Protein AF-B1A8L3-F1 (afdb_monomer_lite)

Secondary structure (DSSP, 8-state):
-TT-EEEEESSEE--SSTT-EEEE-SS--EEEEE-SSS-EEE-SEEEESSTTEEEEEETT--TT-EEEE-S-BSB-STT-B-EEEEEE-SSEEEE-SS-EEEEEEEE-TT-EEEE-SSEEEEEEEEE-TT--EEEE--SSSSPEEEPTT-EES-SSS-EEEEEE--SSTT---EEEE-TT-EEEEEEEEESSTT--EEEE-S-SEEEEEEEE-SSTT---S-EEE-TT-EEE-

InterPro domains:
  IPR022095 Outer membrane protein B, passenger domain, Rickettsia [PF12334] (1-233)

pLDDT: mean 88.27, std 10.84, range [54.06, 98.62]

Radius of gyration: 17.04 Å; chains: 1; bounding box: 41×33×47 Å

Foldseek 3Di:
DADDEDEDEDAEDEDPDQAAEDEQDPSGYEYEYDYDAYAYEARYAHEAPAALTYEYHQQRDACNYEYEYAYEYFDDDPDTHAHNEYAHHNHEYEDQHHAHHHAEYEYYDQYEYEDADAEYAHLDYHYAALGYEYEDHHQDLYAHEYDANHEQADPNRAHNEYEYEANDPQHAHEYEYAANYEHGHQEYFYPDALYAEYADAHAYEYEHDYHYCPDPRTGHNYYHHYDNYHYHD

Structure (mmCIF, N/CA/C/O backbone):
data_AF-B1A8L3-F1
#
_entry.id   AF-B1A8L3-F1
#
loop_
_atom_site.group_PDB
_atom_site.id
_atom_site.type_symbol
_atom_site.label_atom_id
_atom_site.label_alt_id
_atom_site.label_comp_id
_atom_site.label_asym_id
_atom_site.label_entity_id
_atom_site.label_seq_id
_atom_site.pdbx_PDB_ins_code
_atom_site.Cartn_x
_atom_site.Cartn_y
_atom_site.Cartn_z
_atom_site.occupancy
_atom_site.B_iso_or_equiv
_atom_site.auth_seq_id
_atom_site.auth_comp_id
_atom_site.auth_asym_id
_atom_site.auth_atom_id
_atom_site.pdbx_PDB_model_num
ATOM 1 N N . ASP A 1 1 ? -12.945 -3.910 22.902 1.00 58.56 1 ASP A N 1
ATOM 2 C CA . ASP A 1 1 ? -14.282 -4.503 22.720 1.00 58.56 1 ASP A CA 1
ATOM 3 C C . ASP A 1 1 ? -14.652 -4.324 21.261 1.00 58.56 1 ASP A C 1
ATOM 5 O O . ASP A 1 1 ? -14.797 -3.188 20.816 1.00 58.56 1 ASP A O 1
ATOM 9 N N . ALA A 1 2 ? -14.725 -5.438 20.535 1.00 67.06 2 ALA A N 1
ATOM 10 C CA . ALA A 1 2 ? -14.877 -5.479 19.086 1.00 67.06 2 ALA A CA 1
ATOM 11 C C . ALA A 1 2 ? -16.220 -4.911 18.607 1.00 67.06 2 ALA A C 1
ATOM 13 O O . ALA A 1 2 ? -16.321 -4.455 17.473 1.00 67.06 2 ALA A O 1
ATOM 14 N N . ALA A 1 3 ? -17.232 -4.871 19.480 1.00 74.81 3 ALA A N 1
ATOM 15 C CA . ALA A 1 3 ? -18.528 -4.279 19.163 1.00 74.81 3 ALA A CA 1
ATOM 16 C C . ALA A 1 3 ? -18.546 -2.744 19.303 1.00 74.81 3 ALA A C 1
ATOM 18 O O . ALA A 1 3 ? -19.494 -2.091 18.862 1.00 74.81 3 ALA A O 1
ATOM 19 N N . LYS A 1 4 ? -17.526 -2.139 19.929 1.00 81.62 4 LYS A N 1
ATOM 20 C CA . LYS A 1 4 ? -17.497 -0.692 20.174 1.00 81.62 4 LYS A CA 1
ATOM 21 C C . LYS A 1 4 ? -16.970 0.063 18.960 1.00 81.62 4 LYS A C 1
ATOM 23 O O . LYS A 1 4 ? -15.950 -0.301 18.377 1.00 81.62 4 LYS A O 1
ATOM 28 N N . THR A 1 5 ? -17.650 1.160 18.638 1.00 82.94 5 THR A N 1
ATOM 29 C CA . THR A 1 5 ? -17.259 2.083 17.570 1.00 82.94 5 THR A CA 1
ATOM 30 C C . THR A 1 5 ? -17.035 3.479 18.138 1.00 82.94 5 THR A C 1
ATOM 32 O O . THR A 1 5 ? -17.937 4.045 18.754 1.00 82.94 5 THR A O 1
ATOM 35 N N . LEU A 1 6 ? -15.855 4.051 17.897 1.00 84.25 6 LEU A N 1
ATOM 36 C CA . LEU A 1 6 ? -15.595 5.479 18.074 1.00 84.25 6 LEU A CA 1
ATOM 37 C C . LEU A 1 6 ? -15.780 6.163 16.718 1.00 84.25 6 LEU A C 1
ATOM 39 O O . LEU A 1 6 ? -15.034 5.880 15.785 1.00 84.25 6 LEU A O 1
ATOM 43 N N . THR A 1 7 ? -16.778 7.040 16.594 1.00 81.81 7 THR A N 1
ATOM 44 C CA . THR A 1 7 ? -17.015 7.792 15.352 1.00 81.81 7 THR A CA 1
ATOM 45 C C . THR A 1 7 ? -16.425 9.186 15.473 1.00 81.81 7 THR A C 1
ATOM 47 O O . THR A 1 7 ? -16.784 9.930 16.384 1.00 81.81 7 THR A O 1
ATOM 50 N N . LEU A 1 8 ? -15.540 9.536 14.545 1.00 81.69 8 LEU A N 1
ATOM 51 C CA . LEU A 1 8 ? -14.879 10.832 14.478 1.00 81.69 8 LEU A CA 1
ATOM 52 C C . LEU A 1 8 ? -15.175 11.468 13.116 1.00 81.69 8 LEU A C 1
ATOM 54 O O . LEU A 1 8 ? -15.094 10.811 12.075 1.00 81.69 8 LEU A O 1
ATOM 58 N N . GLY A 1 9 ? -15.524 12.752 13.123 1.00 74.75 9 GLY A N 1
ATOM 59 C CA . GLY A 1 9 ? -15.766 13.518 11.906 1.00 74.75 9 GLY A CA 1
ATOM 60 C C . GLY A 1 9 ? -15.422 14.992 12.068 1.00 74.75 9 GLY A C 1
ATOM 61 O O . GLY A 1 9 ? -15.262 15.477 13.185 1.00 74.75 9 GLY A O 1
ATOM 62 N N . GLY A 1 10 ? -15.283 15.694 10.943 1.00 71.25 10 GLY A N 1
ATOM 63 C CA . GLY A 1 10 ? -14.778 17.072 10.894 1.00 71.25 10 GLY A CA 1
ATOM 64 C C . GLY A 1 10 ? -13.378 17.171 10.279 1.00 71.25 10 GLY A C 1
ATOM 65 O O . GLY A 1 10 ? -12.848 16.181 9.786 1.00 71.25 10 GLY A O 1
ATOM 66 N N . ALA A 1 11 ? -12.804 18.380 10.253 1.00 67.56 11 ALA A N 1
ATOM 67 C CA . ALA A 1 11 ? -11.607 18.659 9.453 1.00 67.56 11 ALA A CA 1
ATOM 68 C C . ALA A 1 11 ? -10.295 18.114 10.057 1.00 67.56 11 ALA A C 1
ATOM 70 O O . ALA A 1 11 ? -9.418 17.634 9.344 1.00 67.56 11 ALA A O 1
ATOM 71 N N . ASN A 1 12 ? -10.164 18.171 11.384 1.00 71.50 12 ASN A N 1
ATOM 72 C CA . ASN A 1 12 ? -8.948 17.783 12.095 1.00 71.50 12 ASN A CA 1
ATOM 73 C C . ASN A 1 12 ? -9.304 16.969 13.338 1.00 71.50 12 ASN A C 1
ATOM 75 O O . ASN A 1 12 ? -10.158 17.374 14.126 1.00 71.50 12 ASN A O 1
ATOM 79 N N . ILE A 1 13 ? -8.613 15.851 13.527 1.00 76.00 13 ILE A N 1
ATOM 80 C CA . ILE A 1 13 ? -8.680 15.005 14.712 1.00 76.00 13 ILE A CA 1
ATOM 81 C C . ILE A 1 13 ? -7.272 15.004 15.310 1.00 76.00 13 ILE A C 1
ATOM 83 O O . ILE A 1 13 ? -6.368 14.314 14.837 1.00 76.00 13 ILE A O 1
ATOM 87 N N . ILE A 1 14 ? -7.079 15.841 16.325 1.00 66.88 14 ILE A N 1
ATOM 88 C CA . ILE A 1 14 ? -5.765 16.131 16.903 1.00 66.88 14 ILE A CA 1
ATOM 89 C C . ILE A 1 14 ? -5.682 15.467 18.276 1.00 66.88 14 ILE A C 1
ATOM 91 O O . ILE A 1 14 ? -6.561 15.658 19.118 1.00 66.88 14 ILE A O 1
ATOM 95 N N . GLY A 1 15 ? -4.625 14.687 18.503 1.00 61.75 15 GLY A N 1
ATOM 96 C CA . GLY A 1 15 ? -4.308 14.168 19.829 1.00 61.75 15 GLY A CA 1
ATOM 97 C C . GLY A 1 15 ? -3.804 15.303 20.721 1.00 61.75 15 GLY A C 1
ATOM 98 O O . GLY A 1 15 ? -3.001 16.119 20.285 1.00 61.75 15 GLY A O 1
ATOM 99 N N . ALA A 1 16 ? -4.256 15.367 21.975 1.00 54.06 16 ALA A N 1
ATOM 100 C CA . ALA A 1 16 ? -3.917 16.470 22.884 1.00 54.06 16 ALA A CA 1
ATOM 101 C C . ALA A 1 16 ? -2.410 16.595 23.207 1.00 54.06 16 ALA A C 1
ATOM 103 O O . ALA A 1 16 ? -1.978 17.638 23.687 1.00 54.06 16 ALA A O 1
ATOM 104 N N . ASN A 1 17 ? -1.613 15.556 22.931 1.00 57.97 17 ASN A N 1
ATOM 105 C CA . ASN A 1 17 ? -0.170 15.525 23.153 1.00 57.97 17 ASN A CA 1
ATOM 106 C C . ASN A 1 17 ? 0.565 15.191 21.852 1.00 57.97 17 ASN A C 1
ATOM 108 O O . ASN A 1 17 ? 0.160 14.281 21.127 1.00 57.97 17 ASN A O 1
ATOM 112 N N . VAL A 1 18 ? 1.685 15.875 21.597 1.00 56.69 18 VAL A N 1
ATOM 113 C CA . VAL A 1 18 ? 2.627 15.497 20.533 1.00 56.69 18 VAL A CA 1
ATOM 114 C C . VAL A 1 18 ? 3.110 14.070 20.804 1.00 56.69 18 VAL A C 1
ATOM 116 O O . VAL A 1 18 ? 3.651 13.800 21.874 1.00 56.69 18 VAL A O 1
ATOM 119 N N . GLY A 1 19 ? 2.892 13.160 19.852 1.00 59.22 19 GLY A N 1
ATOM 120 C CA . GLY A 1 19 ? 3.187 11.731 20.028 1.00 59.22 19 GLY A CA 1
ATOM 121 C C . GLY A 1 19 ? 2.139 10.959 20.838 1.00 59.22 19 GLY A C 1
ATOM 122 O O . GLY A 1 19 ? 2.431 9.875 21.334 1.00 59.22 19 GLY A O 1
ATOM 123 N N . GLY A 1 20 ? 0.932 11.507 21.012 1.00 73.00 20 GLY A N 1
ATOM 124 C CA . GLY A 1 20 ? -0.198 10.755 21.553 1.00 73.00 20 GLY A CA 1
ATOM 125 C C . GLY A 1 20 ? -0.581 9.581 20.647 1.00 73.00 20 GLY A C 1
ATOM 126 O O . GLY A 1 20 ? -0.319 9.604 19.444 1.00 73.00 20 GLY A O 1
ATOM 127 N N . ALA A 1 21 ? -1.224 8.570 21.228 1.00 78.06 21 ALA A N 1
ATOM 128 C CA . ALA A 1 21 ? -1.693 7.394 20.507 1.00 78.06 21 ALA A CA 1
ATOM 129 C C . ALA A 1 21 ? -3.133 7.036 20.890 1.00 78.06 21 ALA A C 1
ATOM 131 O O . ALA A 1 21 ? -3.571 7.297 22.013 1.00 78.06 21 ALA A O 1
ATOM 132 N N . ILE A 1 22 ? -3.854 6.402 19.964 1.00 83.00 22 ILE A N 1
ATOM 133 C CA . ILE A 1 22 ? -5.013 5.573 20.302 1.00 83.00 22 ILE A CA 1
ATOM 134 C C . ILE A 1 22 ? -4.565 4.115 20.304 1.00 83.00 22 ILE A C 1
ATOM 136 O O . ILE A 1 22 ? -4.109 3.596 19.284 1.00 83.00 22 ILE A O 1
ATOM 140 N N . ASP A 1 23 ? -4.735 3.457 21.448 1.00 79.38 23 ASP A N 1
ATOM 141 C CA . ASP A 1 23 ? -4.399 2.049 21.624 1.00 79.38 23 ASP A CA 1
ATOM 142 C C . ASP A 1 23 ? -5.550 1.135 21.193 1.00 79.38 23 ASP A C 1
ATOM 144 O O . ASP A 1 23 ? -6.621 1.095 21.810 1.00 79.38 23 ASP A O 1
ATOM 148 N N . PHE A 1 24 ? -5.298 0.303 20.185 1.00 79.44 24 PHE A N 1
ATOM 149 C CA . PHE A 1 24 ? -6.098 -0.890 19.943 1.00 79.44 24 PHE A CA 1
ATOM 150 C C . PHE A 1 24 ? -5.594 -2.023 20.848 1.00 79.44 24 PHE A C 1
ATOM 152 O O . PHE A 1 24 ? -4.546 -2.643 20.629 1.00 79.44 24 PHE A O 1
ATOM 159 N N . GLN A 1 25 ? -6.363 -2.280 21.906 1.00 79.44 25 GLN A N 1
ATOM 160 C CA . GLN A 1 25 ? -6.192 -3.433 22.794 1.00 79.44 25 GLN A CA 1
ATOM 161 C C . GLN A 1 25 ? -6.763 -4.710 22.164 1.00 79.44 25 GLN A C 1
ATOM 163 O O . GLN A 1 25 ? -7.513 -4.631 21.191 1.00 79.44 25 GLN A O 1
ATOM 168 N N . ALA A 1 26 ? -6.452 -5.878 22.737 1.00 74.25 26 ALA A N 1
ATOM 169 C CA . ALA A 1 26 ? -7.002 -7.168 22.308 1.00 74.25 26 ALA A CA 1
ATOM 170 C C . ALA A 1 26 ? -8.537 -7.120 22.144 1.00 74.25 26 ALA A C 1
ATOM 172 O O . ALA A 1 26 ? -9.242 -6.497 22.945 1.00 74.25 26 ALA A O 1
ATOM 173 N N . ASN A 1 27 ? -9.062 -7.779 21.102 1.00 75.31 27 ASN A N 1
ATOM 174 C CA . ASN A 1 27 ? -10.460 -7.632 20.659 1.00 75.31 27 ASN A CA 1
ATOM 175 C C . ASN A 1 27 ? -10.811 -6.160 20.367 1.00 75.31 27 ASN A C 1
ATOM 177 O O . ASN A 1 27 ? -11.797 -5.614 20.879 1.00 75.31 27 ASN A O 1
ATOM 181 N N . GLY A 1 28 ? -9.928 -5.489 19.628 1.00 73.19 28 GLY A N 1
ATOM 182 C CA . GLY A 1 28 ? -10.019 -4.071 19.295 1.00 73.19 28 GLY A CA 1
ATOM 183 C C . GLY A 1 28 ? -11.319 -3.722 18.580 1.00 73.19 28 GLY A C 1
ATOM 184 O O . GLY A 1 28 ? -11.868 -4.535 17.843 1.00 73.19 28 GLY A O 1
ATOM 185 N N . GLY A 1 29 ? -11.815 -2.513 18.843 1.00 86.19 29 GLY A N 1
ATOM 186 C CA . GLY A 1 29 ? -13.029 -1.981 18.226 1.00 86.19 29 GLY A CA 1
ATOM 187 C C . GLY A 1 29 ? -12.769 -1.347 16.862 1.00 86.19 29 GLY A C 1
ATOM 188 O O . GLY A 1 29 ? -11.712 -1.529 16.255 1.00 86.19 29 GLY A O 1
ATOM 189 N N . THR A 1 30 ? -13.737 -0.557 16.411 1.00 91.81 30 THR A N 1
ATOM 190 C CA . THR A 1 30 ? -13.651 0.197 15.156 1.00 91.81 30 THR A CA 1
ATOM 191 C C . THR A 1 30 ? -13.489 1.688 15.438 1.00 91.81 30 THR A C 1
ATOM 193 O O . THR A 1 30 ? -14.244 2.264 16.224 1.00 91.81 30 THR A O 1
ATOM 196 N N . ILE A 1 31 ? -12.538 2.337 14.771 1.00 92.31 31 ILE A N 1
ATOM 197 C CA . ILE A 1 31 ? -12.532 3.792 14.609 1.00 92.31 31 ILE A CA 1
ATOM 198 C C . ILE A 1 31 ? -13.169 4.089 13.262 1.00 92.31 31 ILE A C 1
ATOM 200 O O . ILE A 1 31 ? -12.624 3.717 12.226 1.00 92.31 31 ILE A O 1
ATOM 204 N N . LYS A 1 32 ? -14.314 4.766 13.273 1.00 92.69 32 LYS A N 1
ATOM 205 C CA . LYS A 1 32 ? -15.008 5.177 12.058 1.00 92.69 32 LYS A CA 1
ATOM 206 C C . LYS A 1 32 ? -14.704 6.641 11.757 1.00 92.69 32 LYS A C 1
ATOM 208 O O . LYS A 1 32 ? -15.006 7.513 12.572 1.00 92.69 32 LYS A O 1
ATOM 213 N N . LEU A 1 33 ? -14.129 6.904 10.589 1.00 92.06 33 LEU A N 1
ATOM 214 C CA . LEU A 1 33 ? -13.754 8.233 10.114 1.00 92.06 33 LEU A CA 1
ATOM 215 C C . LEU A 1 33 ? -14.746 8.682 9.041 1.00 92.06 33 LEU A C 1
ATOM 217 O O . LEU A 1 33 ? -14.837 8.083 7.970 1.00 92.06 33 LEU A O 1
ATOM 221 N N . THR A 1 34 ? -15.509 9.737 9.330 1.00 89.69 34 THR A N 1
ATOM 222 C CA . THR A 1 34 ? -16.596 10.191 8.450 1.00 89.69 34 THR A CA 1
ATOM 223 C C . THR A 1 34 ? -16.545 11.693 8.224 1.00 89.69 34 THR A C 1
ATOM 225 O O . THR A 1 34 ? -16.304 12.470 9.143 1.00 89.69 34 THR A O 1
ATOM 228 N N . SER A 1 35 ? -16.785 12.120 6.991 1.00 86.12 35 SER A N 1
ATOM 229 C CA . SER A 1 35 ? -16.916 13.530 6.640 1.00 86.12 35 SER A CA 1
ATOM 230 C C . SER A 1 35 ? -17.614 13.635 5.293 1.00 86.12 35 SER A C 1
ATOM 232 O O . SER A 1 35 ? -17.322 12.866 4.382 1.00 86.12 35 SER A O 1
ATOM 234 N N . THR A 1 36 ? -18.535 14.585 5.163 1.00 84.06 36 THR A N 1
ATOM 235 C CA . THR A 1 36 ? -19.248 14.863 3.906 1.00 84.06 36 THR A CA 1
ATOM 236 C C . THR A 1 36 ? -18.684 16.070 3.162 1.00 84.06 36 THR A C 1
ATOM 238 O O . THR A 1 36 ? -19.063 16.321 2.023 1.00 84.06 36 THR A O 1
ATOM 241 N N . GLN A 1 37 ? -17.798 16.840 3.798 1.00 83.94 37 GLN A N 1
ATOM 242 C CA . GLN A 1 37 ? -17.393 18.168 3.320 1.00 83.94 37 GLN A CA 1
ATOM 243 C C . GLN A 1 37 ? -15.896 18.415 3.468 1.00 83.94 37 GLN A C 1
ATOM 245 O O . GLN A 1 37 ? -15.283 19.024 2.600 1.00 83.94 37 GLN A O 1
ATOM 250 N N . ASN A 1 38 ? -15.304 17.940 4.561 1.00 88.00 38 ASN A N 1
ATOM 251 C CA . ASN A 1 38 ? -13.937 18.280 4.926 1.00 88.00 38 ASN A CA 1
ATOM 252 C C . ASN A 1 38 ? -12.986 17.112 4.679 1.00 88.00 38 ASN A C 1
ATOM 254 O O . ASN A 1 38 ? -13.345 15.953 4.902 1.00 88.00 38 ASN A O 1
ATOM 258 N N . ASN A 1 39 ? -11.752 17.441 4.310 1.00 90.44 39 ASN A N 1
ATOM 259 C CA . ASN A 1 39 ? -10.623 16.535 4.494 1.00 90.44 39 ASN A CA 1
ATOM 260 C C . ASN A 1 39 ? -10.500 16.171 5.974 1.00 90.44 39 ASN A C 1
ATOM 262 O O . ASN A 1 39 ? -10.887 16.965 6.821 1.00 90.44 39 ASN A O 1
ATOM 266 N N . ILE A 1 40 ? -9.955 14.998 6.275 1.00 90.88 40 ILE A N 1
ATOM 267 C CA . ILE A 1 40 ? -9.706 14.568 7.652 1.00 90.88 40 ILE A CA 1
ATOM 268 C C . ILE A 1 40 ? -8.201 14.460 7.842 1.00 90.88 40 ILE A C 1
ATOM 270 O O . ILE A 1 40 ? -7.528 13.808 7.047 1.00 90.88 40 ILE A O 1
ATOM 274 N N . VAL A 1 41 ? -7.681 15.052 8.913 1.00 91.56 41 VAL A N 1
ATOM 275 C CA . VAL A 1 41 ? -6.302 14.839 9.363 1.00 91.56 41 VAL A CA 1
ATOM 276 C C . VAL A 1 41 ? -6.314 14.129 10.711 1.00 91.56 41 VAL A C 1
ATOM 278 O O . VAL A 1 41 ? -6.960 14.597 11.644 1.00 91.56 41 VAL A O 1
ATOM 281 N N . VAL A 1 42 ? -5.597 13.012 10.806 1.00 90.00 42 VAL A N 1
ATOM 282 C CA . VAL A 1 42 ? -5.325 12.271 12.043 1.00 90.00 42 VAL A CA 1
ATOM 283 C C . VAL A 1 42 ? -3.849 12.455 12.375 1.00 90.00 42 VAL A C 1
ATOM 285 O O . VAL A 1 42 ? -2.991 11.943 11.657 1.00 90.00 42 VAL A O 1
ATOM 288 N N . ASP A 1 43 ? -3.554 13.196 13.441 1.00 88.19 43 ASP A N 1
ATOM 289 C CA . ASP A 1 43 ? -2.182 13.594 13.811 1.00 88.19 43 ASP A CA 1
ATOM 290 C C . ASP A 1 43 ? -1.670 12.904 15.085 1.00 88.19 43 ASP A C 1
ATOM 292 O O . ASP A 1 43 ? -1.051 13.506 15.957 1.00 88.19 43 ASP A O 1
ATOM 296 N N . PHE A 1 44 ? -1.997 11.626 15.234 1.00 87.19 44 PHE A N 1
ATOM 297 C CA . PHE A 1 44 ? -1.573 10.797 16.358 1.00 87.19 44 PHE A CA 1
ATOM 298 C C . PHE A 1 44 ? -1.375 9.354 15.900 1.00 87.19 44 PHE A C 1
ATOM 300 O O . PHE A 1 44 ? -1.898 8.947 14.858 1.00 87.19 44 PHE A O 1
ATOM 307 N N . ASP A 1 45 ? -0.625 8.583 16.682 1.00 91.81 45 ASP A N 1
ATOM 308 C CA . ASP A 1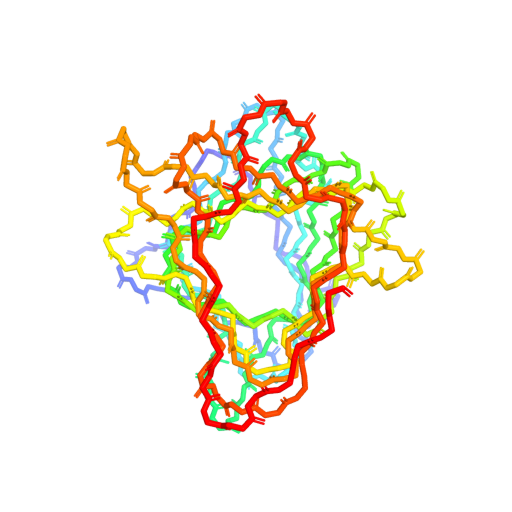 45 ? -0.303 7.195 16.364 1.00 91.81 45 ASP A CA 1
ATOM 309 C C . ASP A 1 45 ? -1.505 6.265 16.606 1.00 91.81 45 ASP A C 1
ATOM 311 O O . ASP A 1 45 ? -2.309 6.452 17.523 1.00 91.81 45 ASP A O 1
ATOM 315 N N . LEU A 1 46 ? -1.615 5.216 15.797 1.00 92.50 46 LEU A N 1
ATOM 316 C CA . LEU A 1 46 ? -2.539 4.105 16.009 1.00 92.50 46 LEU A CA 1
ATOM 317 C C . LEU A 1 46 ? -1.733 2.909 16.514 1.00 92.50 46 LEU A C 1
ATOM 319 O O . LEU A 1 46 ? -1.167 2.133 15.738 1.00 92.50 46 LEU A O 1
ATOM 323 N N . ALA A 1 47 ? -1.650 2.790 17.836 1.00 92.38 47 ALA A N 1
ATOM 324 C CA . ALA A 1 47 ? -0.841 1.781 18.495 1.00 92.38 47 ALA A CA 1
ATOM 325 C C . ALA A 1 47 ? -1.578 0.439 18.538 1.00 92.38 47 ALA A C 1
ATOM 327 O O . ALA A 1 47 ? -2.732 0.342 18.961 1.00 92.38 47 ALA A O 1
ATOM 328 N N . ILE A 1 48 ? -0.891 -0.617 18.103 1.00 94.38 48 ILE A N 1
ATOM 329 C CA . ILE A 1 48 ? -1.426 -1.976 18.047 1.00 94.38 48 ILE A CA 1
ATOM 330 C C . ILE A 1 48 ? -0.664 -2.845 19.044 1.00 94.38 48 ILE A C 1
ATOM 332 O O . ILE A 1 48 ? 0.528 -3.099 18.886 1.00 94.38 48 ILE A O 1
ATOM 336 N N . THR A 1 49 ? -1.355 -3.317 20.080 1.00 90.00 49 THR A N 1
ATOM 337 C CA . THR A 1 49 ? -0.732 -4.130 21.143 1.00 90.00 49 THR A CA 1
ATOM 338 C C . THR A 1 49 ? -0.772 -5.627 20.828 1.00 90.00 49 THR A C 1
ATOM 340 O O . THR A 1 49 ? 0.174 -6.371 21.102 1.00 90.00 49 THR A O 1
ATOM 343 N N . THR A 1 50 ? -1.859 -6.069 20.197 1.00 92.81 50 THR A 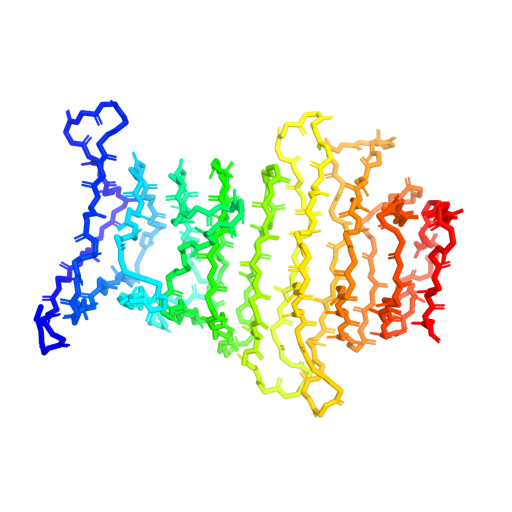N 1
ATOM 344 C CA . THR A 1 50 ? -2.083 -7.446 19.746 1.00 92.81 50 THR A CA 1
ATOM 345 C C . THR A 1 50 ? -2.120 -7.452 18.228 1.00 92.81 50 THR A C 1
ATOM 347 O O . THR A 1 50 ? -2.798 -6.619 17.638 1.00 92.81 50 THR A O 1
ATOM 350 N N . ASP A 1 51 ? -1.368 -8.352 17.596 1.00 95.00 51 ASP A N 1
ATOM 351 C CA . ASP A 1 51 ? -1.286 -8.392 16.134 1.00 95.00 51 ASP A CA 1
ATOM 352 C C . ASP A 1 51 ? -2.675 -8.593 15.501 1.00 95.00 51 ASP A C 1
ATOM 354 O O . ASP A 1 51 ? -3.550 -9.223 16.101 1.00 95.00 51 ASP A O 1
ATOM 358 N N . GLN A 1 52 ? -2.882 -8.018 14.316 1.00 95.19 52 GLN A N 1
ATOM 359 C CA . GLN A 1 52 ? -4.109 -8.121 13.517 1.00 95.19 52 GLN A CA 1
ATOM 360 C C . GLN A 1 52 ? -5.371 -7.664 14.257 1.00 95.19 52 GLN A C 1
ATOM 362 O O . GLN A 1 52 ? -6.456 -8.220 14.090 1.00 95.19 52 GLN A O 1
ATOM 367 N N . THR A 1 53 ? -5.237 -6.634 15.088 1.00 93.94 53 THR A N 1
ATOM 368 C CA . THR A 1 53 ? -6.327 -6.150 15.936 1.00 93.94 53 THR A CA 1
ATOM 369 C C . THR A 1 53 ? -6.804 -4.767 15.517 1.00 93.94 53 THR A C 1
ATOM 371 O O . THR A 1 53 ? -6.011 -3.923 15.105 1.00 93.94 53 THR A O 1
ATOM 374 N N . GLY A 1 54 ? -8.107 -4.525 15.673 1.00 94.56 54 GLY A N 1
ATOM 375 C CA . GLY A 1 54 ? -8.728 -3.230 15.424 1.00 94.56 54 GLY A CA 1
ATOM 376 C C . GLY A 1 54 ? -9.067 -2.981 13.960 1.00 94.56 54 GLY A C 1
ATOM 377 O O . GLY A 1 54 ? -8.512 -3.599 13.049 1.00 94.56 54 GLY A O 1
ATOM 378 N N . VAL A 1 55 ? -9.998 -2.053 13.754 1.00 95.69 55 VAL A N 1
ATOM 379 C CA . VAL A 1 55 ? -10.427 -1.612 12.428 1.00 95.69 55 VAL A CA 1
ATOM 380 C C . VAL A 1 55 ? -10.388 -0.093 12.360 1.00 95.69 55 VAL A C 1
ATOM 382 O O . VAL A 1 55 ? -10.897 0.590 13.251 1.00 95.69 55 VAL A O 1
ATOM 385 N N . VAL A 1 56 ? -9.826 0.437 11.279 1.00 96.56 56 VAL A N 1
ATOM 386 C CA . VAL A 1 56 ? -10.040 1.826 10.867 1.00 96.56 56 VAL A CA 1
ATOM 387 C C . VAL A 1 56 ? -10.963 1.808 9.659 1.00 96.56 56 VAL A C 1
ATOM 389 O O . VAL A 1 56 ? -10.604 1.298 8.601 1.00 96.56 56 VAL A O 1
ATOM 392 N N . ASP A 1 57 ? -12.162 2.353 9.820 1.00 96.44 57 ASP A N 1
ATOM 393 C CA . ASP A 1 57 ? -13.169 2.415 8.770 1.00 96.44 57 ASP A CA 1
ATOM 394 C C . ASP A 1 57 ? -13.326 3.843 8.242 1.00 96.44 57 ASP A C 1
ATOM 396 O O . ASP A 1 57 ? -13.974 4.689 8.858 1.00 96.44 57 ASP A O 1
ATOM 400 N N . ALA A 1 58 ? -12.738 4.093 7.075 1.00 95.69 58 ALA A N 1
ATOM 401 C CA . ALA A 1 58 ? -12.899 5.307 6.283 1.00 95.69 58 ALA A CA 1
ATOM 402 C C . ALA A 1 58 ? -13.656 5.032 4.967 1.00 95.69 58 ALA A C 1
ATOM 404 O O . ALA A 1 58 ? -13.581 5.819 4.021 1.00 95.69 58 ALA A O 1
ATOM 405 N N . SER A 1 59 ? -14.398 3.920 4.884 1.00 95.62 59 SER A N 1
ATOM 406 C CA . SER A 1 59 ? -15.099 3.488 3.663 1.00 95.62 59 SER A CA 1
ATOM 407 C C . SER A 1 59 ? -16.155 4.480 3.167 1.00 95.62 59 SER A C 1
ATOM 409 O O . SER A 1 59 ? -16.455 4.525 1.974 1.00 95.62 59 SER A O 1
ATOM 411 N N . SER A 1 60 ? -16.702 5.305 4.064 1.00 93.50 60 SER A N 1
ATOM 412 C CA . SER A 1 60 ? -17.698 6.323 3.720 1.00 93.50 60 SER A CA 1
ATOM 413 C C . SER A 1 60 ? -17.114 7.602 3.118 1.00 93.50 60 SER A C 1
ATOM 415 O O . SER A 1 60 ? -17.880 8.446 2.660 1.00 93.50 60 SER A O 1
ATOM 417 N N . LEU A 1 61 ? -15.791 7.788 3.155 1.00 93.75 61 LEU A N 1
ATOM 418 C CA . LEU A 1 61 ? -15.166 8.964 2.556 1.00 93.75 61 LEU A CA 1
ATOM 419 C C . LEU A 1 61 ? -15.193 8.857 1.029 1.00 93.75 61 LEU A C 1
ATOM 421 O O . LEU A 1 61 ? -14.962 7.792 0.445 1.00 93.75 61 LEU A O 1
ATOM 425 N N . THR A 1 62 ? -15.486 9.981 0.382 1.00 91.62 62 THR A N 1
ATOM 426 C CA . THR A 1 62 ? -15.645 10.070 -1.070 1.00 91.62 62 THR A CA 1
ATOM 427 C C . THR A 1 62 ? -14.472 10.792 -1.723 1.00 91.62 62 THR A C 1
ATOM 429 O O . THR A 1 62 ? -13.640 11.393 -1.047 1.00 91.62 62 THR A O 1
ATOM 432 N N . ASN A 1 63 ? -14.405 10.764 -3.053 1.00 87.50 63 ASN A N 1
ATOM 433 C CA . ASN A 1 63 ? -13.371 11.443 -3.842 1.00 87.50 63 ASN A CA 1
ATOM 434 C C . ASN A 1 63 ? -13.262 12.966 -3.606 1.00 87.50 63 ASN A C 1
ATOM 436 O O . ASN A 1 63 ? -12.246 13.557 -3.960 1.00 87.50 63 ASN A O 1
ATOM 440 N N . ALA A 1 64 ? -14.271 13.600 -3.001 1.00 87.00 64 ALA A N 1
ATOM 441 C CA . ALA A 1 64 ? -14.219 15.003 -2.593 1.00 87.00 64 ALA A CA 1
ATOM 442 C C . ALA A 1 64 ? -13.380 15.239 -1.322 1.00 87.00 64 ALA A C 1
ATOM 444 O O . ALA A 1 64 ? -13.053 16.383 -1.013 1.00 87.00 64 ALA A O 1
ATOM 445 N N . GLN A 1 65 ? -13.037 14.183 -0.579 1.00 91.25 65 GLN A N 1
ATOM 446 C CA . GLN A 1 65 ? -12.237 14.262 0.637 1.00 91.25 65 GLN A CA 1
ATOM 447 C C . GLN A 1 65 ? -10.885 13.566 0.464 1.00 91.25 65 GLN A C 1
ATOM 449 O O . GLN A 1 65 ? -10.731 12.571 -0.246 1.00 91.25 65 GLN A O 1
ATOM 454 N N . THR A 1 66 ? -9.900 14.073 1.194 1.00 92.69 66 THR A N 1
ATOM 455 C CA . THR A 1 66 ? -8.648 13.378 1.479 1.00 92.69 66 THR A CA 1
ATOM 456 C C . THR A 1 66 ? -8.591 13.038 2.961 1.00 92.69 66 THR A C 1
ATOM 458 O O . THR A 1 66 ? -8.789 13.910 3.809 1.00 92.69 66 THR A O 1
ATOM 461 N N . LEU A 1 67 ? -8.288 11.781 3.274 1.00 94.75 67 LEU A N 1
ATOM 462 C CA . LEU A 1 67 ? -7.864 11.372 4.607 1.00 94.75 67 LEU A CA 1
ATOM 463 C C . LEU A 1 67 ? -6.342 11.445 4.681 1.00 94.75 67 LEU A C 1
ATOM 465 O O . LEU A 1 67 ? -5.659 10.864 3.848 1.00 94.75 67 LEU A O 1
ATOM 469 N N . THR A 1 68 ? -5.806 12.121 5.685 1.00 93.88 68 THR A N 1
ATOM 470 C CA . THR A 1 68 ? -4.378 12.137 5.993 1.00 93.88 68 THR A CA 1
ATOM 471 C C . THR A 1 68 ? -4.155 11.499 7.354 1.00 93.88 68 THR A C 1
ATOM 473 O O . THR A 1 68 ? -4.710 11.972 8.342 1.00 93.88 68 THR A O 1
ATOM 476 N N . ILE A 1 69 ? -3.330 10.455 7.412 1.00 92.50 69 ILE A N 1
ATOM 477 C CA . ILE A 1 69 ? -2.819 9.896 8.666 1.00 92.50 69 ILE A CA 1
ATOM 478 C C . ILE A 1 69 ? -1.348 10.296 8.790 1.00 92.50 69 ILE A C 1
ATOM 480 O O . ILE A 1 69 ? -0.522 9.919 7.957 1.00 92.50 69 ILE A O 1
ATOM 484 N N . SER A 1 70 ? -1.037 11.075 9.821 1.00 89.25 70 SER A N 1
ATOM 485 C CA . SER A 1 70 ? 0.304 11.588 10.128 1.00 89.25 70 SER A CA 1
ATOM 486 C C . SER A 1 70 ? 0.960 10.873 11.319 1.00 89.25 70 SER A C 1
ATOM 488 O O . SER A 1 70 ? 2.046 11.260 11.749 1.00 89.25 70 SER A O 1
ATOM 490 N N . GLY A 1 71 ? 0.323 9.830 11.849 1.00 89.25 71 GLY A N 1
ATOM 491 C CA . GLY A 1 71 ? 0.895 8.950 12.864 1.00 89.25 71 GLY A CA 1
ATOM 492 C C . GLY A 1 71 ? 1.354 7.606 12.303 1.00 89.25 71 GLY A C 1
ATOM 493 O O . GLY A 1 71 ? 0.951 7.182 11.219 1.00 89.25 71 GLY A O 1
ATOM 494 N N . THR A 1 72 ? 2.174 6.919 13.089 1.00 92.69 72 THR A N 1
ATOM 495 C CA . THR A 1 72 ? 2.536 5.512 12.895 1.00 92.69 72 THR A CA 1
ATOM 496 C C . THR A 1 72 ? 1.296 4.636 13.065 1.00 92.69 72 THR A C 1
ATOM 498 O O . THR A 1 72 ? 0.454 4.901 13.921 1.00 92.69 72 THR A O 1
ATOM 501 N N . ILE A 1 73 ? 1.189 3.563 12.283 1.00 95.50 73 ILE A N 1
ATOM 502 C CA . ILE A 1 73 ? 0.170 2.526 12.476 1.00 95.50 73 ILE A CA 1
ATOM 503 C C . ILE A 1 73 ? 0.893 1.220 12.772 1.00 95.50 73 ILE A C 1
ATOM 505 O O . ILE A 1 73 ? 1.596 0.698 11.908 1.00 95.50 73 ILE A O 1
ATOM 509 N N . GLY A 1 74 ? 0.709 0.683 13.974 1.00 95.44 74 GLY A N 1
ATOM 510 C CA . GLY A 1 74 ? 1.340 -0.574 14.366 1.00 95.44 74 GLY A CA 1
ATOM 511 C C . GLY A 1 74 ? 2.872 -0.519 14.407 1.00 95.44 74 GLY A C 1
ATOM 512 O O . GLY A 1 74 ? 3.475 0.545 14.535 1.00 95.44 74 GLY A O 1
ATOM 513 N N . THR A 1 75 ? 3.518 -1.682 14.334 1.00 95.81 75 THR A N 1
ATOM 514 C CA . THR A 1 75 ? 4.984 -1.802 14.375 1.00 95.81 75 THR A CA 1
ATOM 515 C C . THR A 1 75 ? 5.500 -2.784 13.326 1.00 95.81 75 THR A C 1
ATOM 517 O O . THR A 1 75 ? 4.900 -3.834 13.087 1.00 95.81 75 THR A O 1
ATOM 520 N N . ILE A 1 76 ? 6.640 -2.441 12.716 1.00 95.94 76 ILE A N 1
ATOM 521 C CA . ILE A 1 76 ? 7.384 -3.294 11.780 1.00 95.94 76 ILE A CA 1
ATOM 522 C C . ILE A 1 76 ? 8.692 -3.713 12.461 1.00 95.94 76 ILE A C 1
ATOM 524 O O . ILE A 1 76 ? 9.466 -2.854 12.883 1.00 95.94 76 ILE A O 1
ATOM 528 N N . GLY A 1 77 ? 8.941 -5.016 12.584 1.00 92.88 77 GLY A N 1
ATOM 529 C CA . GLY A 1 77 ? 10.130 -5.577 13.225 1.00 92.88 77 GLY A CA 1
ATOM 530 C C . GLY A 1 77 ? 10.045 -7.097 13.385 1.00 92.88 77 GLY A C 1
ATOM 531 O O . GLY A 1 77 ? 9.224 -7.750 12.751 1.00 92.88 77 GLY A O 1
ATOM 532 N N . ALA A 1 78 ? 10.867 -7.671 14.270 1.00 89.38 78 ALA A N 1
ATOM 533 C CA . ALA A 1 78 ? 10.889 -9.123 14.505 1.00 89.38 78 ALA A CA 1
ATOM 534 C C . ALA A 1 78 ? 9.522 -9.693 14.937 1.00 89.38 78 ALA A C 1
ATOM 536 O O . ALA A 1 78 ? 9.200 -10.834 14.631 1.00 89.38 78 ALA A O 1
ATOM 537 N N . ASN A 1 79 ? 8.717 -8.881 15.626 1.00 91.69 79 ASN A N 1
ATOM 538 C CA . ASN A 1 79 ? 7.354 -9.203 16.033 1.00 91.69 79 ASN A CA 1
ATOM 539 C C . ASN A 1 79 ? 6.421 -8.091 15.556 1.00 91.69 79 ASN A C 1
ATOM 541 O O . ASN A 1 79 ? 6.069 -7.203 16.338 1.00 91.69 79 ASN A O 1
ATOM 545 N N . ASN A 1 80 ? 6.069 -8.125 14.271 1.00 95.00 80 ASN A N 1
ATOM 546 C CA . ASN A 1 80 ? 5.137 -7.166 13.682 1.00 95.00 80 ASN A CA 1
ATOM 547 C C . ASN A 1 80 ? 3.844 -7.075 14.509 1.00 95.00 80 ASN A C 1
ATOM 549 O O . ASN A 1 80 ? 3.338 -8.080 15.017 1.00 95.00 80 ASN A O 1
ATOM 553 N N . LYS A 1 81 ? 3.312 -5.857 14.631 1.00 96.94 81 LYS A N 1
ATOM 554 C CA . LYS A 1 81 ? 1.975 -5.597 15.173 1.00 96.94 81 LYS A CA 1
ATOM 555 C C . LYS A 1 81 ? 1.195 -4.830 14.129 1.00 96.94 81 LYS A C 1
ATOM 557 O O . LYS A 1 81 ? 1.417 -3.640 13.935 1.00 96.94 81 LYS A O 1
ATOM 562 N N . THR A 1 82 ? 0.317 -5.528 13.432 1.00 97.56 82 THR A N 1
ATOM 563 C CA . THR A 1 82 ? -0.442 -4.990 12.306 1.00 97.56 82 THR A CA 1
ATOM 564 C C . THR A 1 82 ? -1.848 -4.580 12.731 1.00 97.56 82 THR A C 1
ATOM 566 O O . THR A 1 82 ? -2.508 -5.290 13.491 1.00 97.56 82 THR A O 1
ATOM 569 N N . LEU A 1 83 ? -2.341 -3.448 12.223 1.00 97.94 83 LEU A N 1
ATOM 570 C CA . LEU A 1 83 ? -3.766 -3.123 12.308 1.00 97.94 83 LEU A CA 1
ATOM 571 C C . LEU A 1 83 ? -4.564 -4.231 11.613 1.00 97.94 83 LEU A C 1
ATOM 573 O O . LEU A 1 83 ? -4.214 -4.618 10.499 1.00 97.94 83 LEU A O 1
ATOM 577 N N . GLY A 1 84 ? -5.635 -4.718 12.239 1.00 97.56 84 GLY A N 1
ATOM 578 C CA . GLY A 1 84 ? -6.448 -5.806 11.688 1.00 97.56 84 GLY A CA 1
ATOM 579 C C . GLY A 1 84 ? -6.991 -5.488 10.297 1.00 97.56 84 GLY A C 1
ATOM 580 O O . GLY A 1 84 ? -6.775 -6.257 9.360 1.00 97.56 84 GLY A O 1
ATOM 581 N N . GLN A 1 85 ? -7.641 -4.333 10.149 1.00 97.75 85 GLN A N 1
ATOM 582 C CA . GLN A 1 85 ? -8.169 -3.889 8.863 1.00 97.75 85 GLN A CA 1
ATOM 583 C C . GLN A 1 85 ? -8.183 -2.361 8.733 1.00 97.75 85 GLN A C 1
ATOM 585 O O . GLN A 1 85 ? -8.532 -1.649 9.677 1.00 97.75 85 GLN A O 1
ATOM 590 N N . PHE A 1 86 ? -7.859 -1.856 7.544 1.00 98.25 86 PHE A N 1
ATOM 591 C CA . PHE A 1 86 ? -8.081 -0.465 7.157 1.00 98.25 86 PHE A CA 1
ATOM 592 C C . PHE A 1 86 ? -8.969 -0.421 5.910 1.00 98.25 86 PHE A C 1
ATOM 594 O O . PHE A 1 86 ? -8.536 -0.796 4.821 1.00 98.25 86 PHE A O 1
ATOM 601 N N . ASN A 1 87 ? -10.201 0.063 6.068 1.00 98.06 87 ASN A N 1
ATOM 602 C CA . ASN A 1 87 ? -11.162 0.229 4.983 1.00 98.06 87 ASN A CA 1
ATOM 603 C C . ASN A 1 87 ? -11.122 1.638 4.401 1.00 98.06 87 ASN A C 1
ATOM 605 O O . ASN A 1 87 ? -11.261 2.623 5.126 1.00 98.06 87 ASN A O 1
ATOM 609 N N . ILE A 1 88 ? -10.988 1.727 3.082 1.00 96.88 88 ILE A N 1
ATOM 610 C CA . ILE A 1 88 ? -10.929 2.978 2.329 1.00 96.88 88 ILE A CA 1
ATOM 611 C C . ILE A 1 88 ? -12.040 2.981 1.280 1.00 96.88 88 ILE A C 1
ATOM 613 O O . ILE A 1 88 ? -12.265 1.986 0.588 1.00 96.88 88 ILE A O 1
ATOM 617 N N . GLY A 1 89 ? -12.754 4.105 1.201 1.00 94.50 89 GLY A N 1
ATOM 618 C CA . GLY A 1 89 ? -13.810 4.349 0.222 1.00 94.50 89 GLY A CA 1
ATOM 619 C C . GLY A 1 89 ? -13.248 4.827 -1.112 1.00 94.50 89 GLY A C 1
ATOM 620 O O . GLY A 1 89 ? -12.155 4.447 -1.504 1.00 94.50 89 GLY A O 1
ATOM 621 N N . SER A 1 90 ? -13.966 5.724 -1.792 1.00 95.25 90 SER A N 1
ATOM 622 C CA . SER A 1 90 ? -13.486 6.329 -3.052 1.00 95.25 90 SER A CA 1
ATOM 623 C C . SER A 1 90 ? -12.525 7.506 -2.846 1.00 95.25 90 SER A C 1
ATOM 625 O O . SER A 1 90 ? -12.029 8.084 -3.813 1.00 95.25 90 SER A O 1
ATOM 627 N N . SER A 1 91 ? -12.270 7.892 -1.595 1.00 94.81 91 SER A N 1
ATOM 628 C CA . SER A 1 91 ? -11.343 8.966 -1.251 1.00 94.81 91 SER A CA 1
ATOM 629 C C . SER A 1 91 ? -9.885 8.610 -1.536 1.00 94.81 91 SER A C 1
ATOM 631 O O . SER A 1 91 ? -9.490 7.445 -1.643 1.00 94.81 91 SER A O 1
ATOM 633 N N . LYS A 1 92 ? -9.046 9.645 -1.552 1.00 95.56 92 LYS A N 1
ATOM 634 C CA . LYS A 1 92 ? -7.602 9.490 -1.381 1.00 95.56 92 LYS A CA 1
ATOM 635 C C . LYS A 1 92 ? -7.269 9.381 0.109 1.00 95.56 92 LYS A C 1
ATOM 637 O O . LYS A 1 92 ? -7.703 10.220 0.895 1.00 95.56 92 LYS A O 1
ATOM 642 N N . THR A 1 93 ? -6.444 8.409 0.478 1.00 96.12 93 THR A N 1
ATOM 643 C CA . THR A 1 93 ? -5.857 8.275 1.816 1.00 96.12 93 THR A CA 1
ATOM 644 C C . THR A 1 93 ? -4.348 8.444 1.726 1.00 96.12 93 THR A C 1
ATOM 646 O O . THR A 1 93 ? -3.673 7.692 1.033 1.00 96.12 93 THR A O 1
ATOM 649 N N . ALA A 1 94 ? -3.801 9.431 2.419 1.00 94.75 94 ALA A N 1
ATOM 650 C CA . ALA A 1 94 ? -2.379 9.716 2.467 1.00 94.75 94 ALA A CA 1
ATOM 651 C C . ALA A 1 94 ? -1.799 9.260 3.812 1.00 94.75 94 ALA A C 1
ATOM 653 O O . ALA A 1 94 ? -2.194 9.749 4.871 1.00 94.75 94 ALA A O 1
ATOM 654 N N . LEU A 1 95 ? -0.875 8.303 3.763 1.00 94.56 95 LEU A N 1
ATOM 655 C CA . LEU A 1 95 ? -0.131 7.810 4.918 1.00 94.56 95 LEU A CA 1
ATOM 656 C C . LEU A 1 95 ? 1.191 8.578 4.970 1.00 94.56 95 LEU A C 1
ATOM 658 O O . LEU A 1 95 ? 2.170 8.190 4.328 1.00 94.56 95 LEU A O 1
ATOM 662 N N . ASN A 1 96 ? 1.176 9.720 5.657 1.00 86.62 96 ASN A N 1
ATOM 663 C CA . ASN A 1 96 ? 2.149 10.795 5.457 1.00 86.62 96 ASN A CA 1
ATOM 664 C C . ASN A 1 96 ? 3.347 10.772 6.400 1.00 86.62 96 ASN A C 1
ATOM 666 O O . ASN A 1 96 ? 4.360 11.406 6.105 1.00 86.62 96 ASN A O 1
ATOM 670 N N . ARG A 1 97 ? 3.260 10.057 7.520 1.00 85.69 97 ARG A N 1
ATOM 671 C CA . ARG A 1 97 ? 4.337 9.991 8.508 1.00 85.69 97 ARG A CA 1
ATOM 672 C C . ARG A 1 97 ? 4.302 8.669 9.267 1.00 85.69 97 ARG A C 1
ATOM 674 O O . ARG A 1 97 ? 3.291 7.980 9.274 1.00 85.69 97 ARG A O 1
ATOM 681 N N . GLY A 1 98 ? 5.434 8.325 9.878 1.00 87.69 98 GLY A N 1
ATOM 682 C CA . GLY A 1 98 ? 5.590 7.091 10.642 1.00 87.69 98 GLY A CA 1
ATOM 683 C C . GLY A 1 98 ? 5.767 5.865 9.749 1.00 87.69 98 GLY A C 1
ATOM 684 O O . GLY A 1 98 ? 5.813 5.962 8.521 1.00 87.69 98 GLY A O 1
ATOM 685 N N . ASN A 1 99 ? 5.935 4.711 10.383 1.00 93.25 99 ASN A N 1
ATOM 686 C CA . ASN A 1 99 ? 5.856 3.421 9.701 1.00 93.25 99 ASN A CA 1
ATOM 687 C C . ASN A 1 99 ? 4.407 2.924 9.750 1.00 93.25 99 ASN A C 1
ATOM 689 O O . ASN A 1 99 ? 3.657 3.283 10.658 1.00 93.25 99 ASN A O 1
ATOM 693 N N . VAL A 1 100 ? 4.006 2.097 8.790 1.00 96.44 100 VAL A N 1
ATOM 694 C CA . VAL A 1 100 ? 2.629 1.596 8.719 1.00 96.44 100 VAL A CA 1
ATOM 695 C C . VAL A 1 100 ? 2.616 0.087 8.541 1.00 96.44 100 VAL A C 1
ATOM 697 O O . VAL A 1 100 ? 3.110 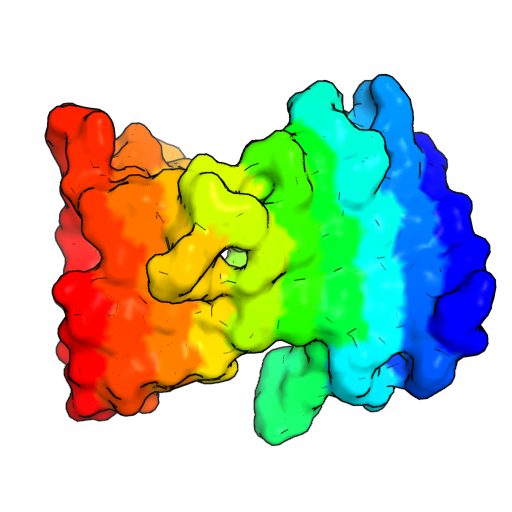-0.427 7.544 1.00 96.44 100 VAL A O 1
ATOM 700 N N . ALA A 1 101 ? 2.004 -0.610 9.491 1.00 98.00 101 ALA A N 1
ATOM 701 C CA . ALA A 1 101 ? 1.778 -2.045 9.485 1.00 98.00 101 ALA A CA 1
ATOM 702 C C . ALA A 1 101 ? 0.269 -2.332 9.507 1.00 98.00 101 ALA A C 1
ATOM 704 O O . ALA A 1 101 ? -0.416 -2.075 10.498 1.00 98.00 101 ALA A O 1
ATOM 705 N N . ILE A 1 102 ? -0.256 -2.872 8.409 1.00 98.56 102 ILE A N 1
ATOM 706 C CA . ILE A 1 102 ? -1.671 -3.203 8.217 1.00 98.56 102 ILE A CA 1
ATOM 707 C C . ILE A 1 102 ? -1.757 -4.647 7.731 1.00 98.56 102 ILE A C 1
ATOM 709 O O . ILE A 1 102 ? -1.043 -5.056 6.818 1.00 98.56 102 ILE A O 1
ATOM 713 N N . ASN A 1 103 ? -2.645 -5.421 8.337 1.00 98.56 103 ASN A N 1
ATOM 714 C CA . ASN A 1 103 ? -2.904 -6.782 7.914 1.00 98.56 103 ASN A CA 1
ATOM 715 C C . ASN A 1 103 ? -3.757 -6.778 6.644 1.00 98.56 103 ASN A C 1
ATOM 717 O O . ASN A 1 103 ? -3.322 -7.205 5.583 1.00 98.56 103 ASN A O 1
ATOM 721 N N . GLU A 1 104 ? -4.956 -6.203 6.711 1.00 98.62 104 GLU A N 1
ATOM 722 C CA . GLU A 1 104 ? -5.809 -6.063 5.536 1.00 98.62 104 GLU A CA 1
ATOM 723 C C . GLU A 1 104 ? -6.044 -4.600 5.168 1.00 98.62 104 GLU A C 1
ATOM 725 O O . GLU A 1 104 ? -6.688 -3.852 5.902 1.00 98.62 104 GLU A O 1
ATOM 730 N N . LEU A 1 105 ? -5.564 -4.205 3.990 1.00 98.62 105 LEU A N 1
ATOM 731 C CA . LEU A 1 105 ? -5.923 -2.941 3.360 1.00 98.62 105 LEU A CA 1
ATOM 732 C C . LEU A 1 105 ? -7.071 -3.176 2.375 1.00 98.62 105 LEU A C 1
ATOM 734 O O . LEU A 1 105 ? -6.880 -3.807 1.336 1.00 98.62 105 LEU A O 1
ATOM 738 N N . VAL A 1 106 ? -8.261 -2.664 2.680 1.00 98.44 106 VAL A N 1
ATOM 739 C CA . VAL A 1 106 ? -9.432 -2.769 1.801 1.00 98.44 106 VAL A CA 1
ATOM 740 C C . VAL A 1 106 ? -9.605 -1.462 1.039 1.00 98.44 106 VAL A C 1
ATOM 742 O O . VAL A 1 106 ? -9.801 -0.408 1.643 1.00 98.44 106 VAL A O 1
ATOM 745 N N . ILE A 1 107 ? -9.562 -1.526 -0.291 1.00 97.94 107 ILE A N 1
ATOM 746 C CA . ILE A 1 107 ? -9.742 -0.369 -1.172 1.00 97.94 107 ILE A CA 1
ATOM 747 C C . ILE A 1 107 ? -11.023 -0.569 -1.981 1.00 97.94 107 ILE A C 1
ATOM 749 O O . ILE A 1 107 ? -11.069 -1.366 -2.920 1.00 97.94 107 ILE A O 1
ATOM 753 N N . GLY A 1 108 ? -12.074 0.157 -1.608 1.00 94.00 108 GLY A N 1
ATOM 754 C CA . GLY A 1 108 ? -13.344 0.187 -2.326 1.00 94.00 108 GLY A CA 1
ATOM 755 C C . GLY A 1 108 ? -13.420 1.325 -3.345 1.00 94.00 108 GLY A C 1
ATOM 756 O O . GLY A 1 108 ? -12.685 2.300 -3.262 1.00 94.00 108 GLY A O 1
ATOM 757 N N . ASN A 1 109 ? -14.352 1.228 -4.297 1.00 90.44 109 ASN A N 1
ATOM 758 C CA . ASN A 1 109 ? -14.816 2.340 -5.142 1.00 90.44 109 ASN A CA 1
ATOM 759 C C . ASN A 1 109 ? -13.707 3.184 -5.807 1.00 90.44 109 ASN A C 1
ATOM 761 O O . ASN A 1 109 ? -13.803 4.410 -5.841 1.00 90.44 109 ASN A O 1
ATOM 765 N N . ASN A 1 110 ? -12.655 2.547 -6.331 1.00 92.50 110 ASN A N 1
ATOM 766 C CA . ASN A 1 110 ? -11.490 3.229 -6.922 1.00 92.50 110 ASN A CA 1
ATOM 767 C C . ASN A 1 110 ? -10.760 4.214 -5.989 1.00 92.50 110 ASN A C 1
ATOM 769 O O . ASN A 1 110 ? -10.115 5.150 -6.466 1.00 92.50 110 ASN A O 1
ATOM 773 N N . GLY A 1 111 ? -10.821 3.993 -4.674 1.00 96.88 111 GLY A N 1
ATOM 774 C CA . GLY A 1 111 ? -10.001 4.715 -3.710 1.00 96.88 111 GLY A CA 1
ATOM 775 C C . GLY A 1 111 ? -8.512 4.632 -4.024 1.00 96.88 111 GLY A C 1
ATOM 776 O O . GLY A 1 111 ? -8.040 3.756 -4.758 1.00 96.88 111 GLY A O 1
ATOM 777 N N . SER A 1 112 ? -7.744 5.549 -3.444 1.00 97.12 112 SER A N 1
ATOM 778 C CA . SER A 1 112 ? -6.293 5.554 -3.618 1.00 97.12 112 SER A CA 1
ATOM 779 C C . SER A 1 112 ? -5.568 5.676 -2.294 1.00 97.12 112 SER A C 1
ATOM 781 O O . SER A 1 112 ? -6.030 6.371 -1.391 1.00 97.12 112 SER A O 1
ATOM 783 N N . VAL A 1 113 ? -4.417 5.016 -2.185 1.00 97.38 113 VAL A N 1
ATOM 784 C CA . VAL A 1 113 ? -3.549 5.120 -1.013 1.00 97.38 113 VAL A CA 1
ATOM 785 C C . VAL A 1 113 ? -2.201 5.659 -1.437 1.00 97.38 113 VAL A C 1
ATOM 787 O O . VAL A 1 113 ? -1.531 5.086 -2.292 1.00 97.38 113 VAL A O 1
ATOM 790 N N . GLN A 1 114 ? -1.809 6.781 -0.846 1.00 95.50 114 GLN A N 1
ATOM 791 C CA . GLN A 1 114 ? -0.495 7.362 -1.038 1.00 95.50 114 GLN A CA 1
ATOM 792 C C . GLN A 1 114 ? 0.427 6.922 0.095 1.00 95.50 114 GLN A C 1
ATOM 794 O O . GLN A 1 114 ? 0.175 7.205 1.266 1.00 95.50 114 GLN A O 1
ATOM 799 N N . PHE A 1 115 ? 1.513 6.260 -0.282 1.00 94.69 115 PHE A N 1
ATOM 800 C CA . PHE A 1 115 ? 2.628 5.925 0.586 1.00 94.69 115 PHE A CA 1
ATOM 801 C C . PHE A 1 115 ? 3.647 7.051 0.466 1.00 94.69 115 PHE A C 1
ATOM 803 O O . PHE A 1 115 ? 4.330 7.180 -0.554 1.00 94.69 115 PHE A O 1
ATOM 810 N N . ALA A 1 116 ? 3.677 7.918 1.477 1.00 87.31 116 ALA A N 1
ATOM 811 C CA . ALA A 1 116 ? 4.473 9.135 1.460 1.00 87.31 116 ALA A CA 1
ATOM 812 C C . ALA A 1 116 ? 5.632 9.143 2.477 1.00 87.31 116 ALA A C 1
ATOM 814 O O . ALA A 1 116 ? 6.340 10.143 2.593 1.00 87.31 116 ALA A O 1
ATOM 815 N N . HIS A 1 117 ? 5.867 8.040 3.189 1.00 81.75 117 HIS A N 1
ATOM 816 C CA . HIS A 1 117 ? 6.879 7.938 4.239 1.00 81.75 117 HIS A CA 1
ATOM 817 C C . HIS A 1 117 ? 7.707 6.635 4.149 1.00 81.75 117 HIS A C 1
ATOM 819 O O . HIS A 1 117 ? 7.728 5.963 3.119 1.00 81.75 117 HIS A O 1
ATOM 825 N N . ASN A 1 118 ? 8.465 6.338 5.207 1.00 84.25 118 ASN A N 1
ATOM 826 C CA . ASN A 1 118 ? 9.591 5.405 5.212 1.00 84.25 118 ASN A CA 1
ATOM 827 C C . ASN A 1 118 ? 9.217 3.941 4.937 1.00 84.25 118 ASN A C 1
ATOM 829 O O . ASN A 1 118 ? 9.699 3.398 3.951 1.00 84.25 118 ASN A O 1
ATOM 833 N N . ALA A 1 119 ? 8.431 3.274 5.791 1.00 93.62 119 ALA A N 1
ATOM 834 C CA . ALA A 1 119 ? 8.235 1.823 5.690 1.00 93.62 119 ALA A CA 1
ATOM 835 C C . ALA A 1 119 ? 6.768 1.396 5.795 1.00 93.62 119 ALA A C 1
ATOM 837 O O . ALA A 1 119 ? 6.047 1.834 6.696 1.00 93.62 119 ALA A O 1
ATOM 838 N N . TYR A 1 120 ? 6.369 0.486 4.906 1.00 97.25 120 TYR A N 1
ATOM 839 C CA . TYR A 1 120 ? 5.022 -0.072 4.831 1.00 97.25 120 TYR A CA 1
ATOM 840 C C . TYR A 1 120 ? 5.065 -1.596 4.844 1.00 97.25 120 TYR A C 1
ATOM 842 O O . TYR A 1 120 ? 5.779 -2.205 4.052 1.00 97.25 120 TYR A O 1
ATOM 850 N N . LEU A 1 121 ? 4.260 -2.196 5.714 1.00 98.19 121 LEU A N 1
ATOM 851 C CA . LEU A 1 121 ? 3.904 -3.606 5.709 1.00 98.19 121 LEU A CA 1
ATOM 852 C C . LEU A 1 121 ? 2.398 -3.706 5.475 1.00 98.19 121 LEU A C 1
ATOM 854 O O . LEU A 1 121 ? 1.623 -3.350 6.358 1.00 98.19 121 LEU A O 1
ATOM 858 N N . ILE A 1 122 ? 1.994 -4.196 4.304 1.00 98.62 122 ILE A N 1
ATOM 859 C CA . ILE A 1 122 ? 0.592 -4.514 3.999 1.00 98.62 122 ILE A CA 1
ATOM 860 C C . ILE A 1 122 ? 0.515 -6.010 3.732 1.00 98.62 122 ILE A C 1
ATOM 862 O O . ILE A 1 122 ? 0.931 -6.440 2.662 1.00 98.62 122 ILE A O 1
ATOM 866 N N . THR A 1 123 ? 0.042 -6.826 4.675 1.00 98.38 123 THR A N 1
ATOM 867 C CA . THR A 1 123 ? 0.122 -8.292 4.496 1.00 98.38 123 THR A CA 1
ATOM 868 C C . THR A 1 123 ? -0.838 -8.784 3.412 1.00 98.38 123 THR A C 1
ATOM 870 O O . THR A 1 123 ? -0.525 -9.747 2.713 1.00 98.38 123 THR A O 1
ATOM 873 N N . ARG A 1 124 ? -1.969 -8.098 3.205 1.00 98.12 124 ARG A N 1
ATOM 874 C CA . ARG A 1 124 ? -2.915 -8.357 2.117 1.00 98.12 124 ARG A CA 1
ATOM 875 C C . ARG A 1 124 ? -3.666 -7.095 1.704 1.00 98.12 124 ARG A C 1
ATOM 877 O O . ARG A 1 124 ? -4.049 -6.275 2.535 1.00 98.12 124 ARG A O 1
ATOM 884 N N . THR A 1 125 ? -3.961 -7.002 0.410 1.00 98.56 125 THR A N 1
ATOM 885 C CA . THR A 1 125 ? -4.890 -6.012 -0.143 1.00 98.56 125 THR A CA 1
ATOM 886 C C . THR A 1 125 ? -6.174 -6.688 -0.619 1.00 98.56 125 THR A C 1
ATOM 888 O O . THR A 1 125 ? -6.119 -7.735 -1.265 1.00 98.56 125 THR A O 1
ATOM 891 N N . THR A 1 126 ? -7.318 -6.071 -0.331 1.00 98.25 126 THR A N 1
ATOM 892 C CA . THR A 1 126 ? -8.632 -6.469 -0.849 1.00 98.25 126 THR A CA 1
ATOM 893 C C . THR A 1 126 ? -9.194 -5.350 -1.703 1.00 98.25 126 THR A C 1
ATOM 895 O O . THR A 1 126 ? -9.443 -4.246 -1.226 1.00 98.25 126 THR A O 1
ATOM 898 N N . ASN A 1 127 ? -9.424 -5.647 -2.972 1.00 97.69 127 ASN A N 1
ATOM 899 C CA . ASN A 1 127 ? -10.011 -4.740 -3.944 1.00 97.69 127 ASN A CA 1
ATOM 900 C C . ASN A 1 127 ? -10.784 -5.563 -4.977 1.00 97.69 127 ASN A C 1
ATOM 902 O O . ASN A 1 127 ? -10.514 -6.750 -5.168 1.00 97.69 127 ASN A O 1
ATOM 906 N N . ALA A 1 128 ? -11.728 -4.929 -5.668 1.00 95.56 128 ALA A N 1
ATOM 907 C CA . ALA A 1 128 ? -12.249 -5.502 -6.902 1.00 95.56 128 ALA A CA 1
ATOM 908 C C . ALA A 1 128 ? -11.167 -5.430 -7.995 1.00 95.56 128 ALA A C 1
ATOM 910 O O . ALA A 1 128 ? -10.372 -4.484 -8.023 1.00 95.56 128 ALA A O 1
ATOM 911 N N . ALA A 1 129 ? -11.130 -6.417 -8.892 1.00 91.44 129 ALA A N 1
ATOM 912 C CA . ALA A 1 129 ? -10.175 -6.445 -9.997 1.00 91.44 129 ALA A CA 1
ATOM 913 C C . ALA A 1 129 ? -10.236 -5.154 -10.832 1.00 91.44 129 ALA A C 1
ATOM 915 O O . ALA A 1 129 ? -11.316 -4.694 -11.209 1.00 91.44 129 ALA A O 1
ATOM 916 N N . GLY A 1 130 ? -9.069 -4.563 -11.102 1.00 90.19 130 GLY A N 1
ATOM 917 C CA . GLY A 1 130 ? -8.962 -3.318 -11.865 1.00 90.19 130 GLY A CA 1
ATOM 918 C C . GLY A 1 130 ? -9.465 -2.080 -11.119 1.00 90.19 130 GLY A C 1
ATOM 919 O O . GLY A 1 130 ? -9.620 -1.032 -11.739 1.00 90.19 130 GLY A O 1
ATOM 920 N N . GLN A 1 131 ? -9.712 -2.184 -9.809 1.00 94.12 131 GLN A N 1
ATOM 921 C CA . GLN A 1 131 ? -10.004 -1.050 -8.937 1.00 94.12 131 GLN A CA 1
ATOM 922 C C . GLN A 1 131 ? -8.872 -0.798 -7.948 1.00 94.12 131 GLN A C 1
ATOM 924 O O . GLN A 1 131 ? -8.070 -1.678 -7.636 1.00 94.12 131 GLN A O 1
ATOM 929 N N . GLY A 1 132 ? -8.862 0.418 -7.413 1.00 96.25 132 GLY A N 1
ATOM 930 C CA . GLY A 1 132 ? -7.919 0.840 -6.391 1.00 96.25 132 GLY A CA 1
ATOM 931 C C . GLY A 1 132 ? -6.566 1.242 -6.969 1.00 96.25 132 GLY A C 1
ATOM 932 O O . GLY A 1 132 ? -6.098 0.696 -7.970 1.00 96.25 132 GLY A O 1
ATOM 933 N N . LYS A 1 133 ? -5.935 2.220 -6.326 1.00 96.69 133 LYS A N 1
ATOM 934 C CA . LYS A 1 133 ? -4.640 2.754 -6.747 1.00 96.69 133 LYS A CA 1
ATOM 935 C C . LYS A 1 133 ? -3.694 2.876 -5.563 1.00 96.69 133 LYS A C 1
ATOM 937 O O . LYS A 1 133 ? -4.077 3.408 -4.524 1.00 96.69 133 LYS A O 1
ATOM 942 N N . ILE A 1 134 ? -2.448 2.454 -5.738 1.00 97.62 134 ILE A N 1
ATOM 943 C CA . ILE A 1 134 ? -1.366 2.793 -4.809 1.00 97.62 134 ILE A CA 1
ATOM 944 C C . ILE A 1 134 ? -0.467 3.831 -5.467 1.00 97.62 134 ILE A C 1
ATOM 946 O O . ILE A 1 134 ? -0.155 3.735 -6.652 1.00 97.62 134 ILE A O 1
ATOM 950 N N . ILE A 1 135 ? -0.065 4.836 -4.696 1.00 95.31 1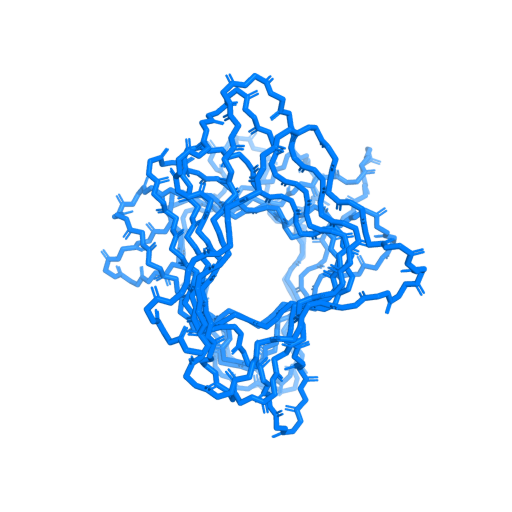35 ILE A N 1
ATOM 951 C CA . ILE A 1 135 ? 0.805 5.921 -5.139 1.00 95.31 135 ILE A CA 1
ATOM 952 C C . ILE A 1 135 ? 2.024 5.954 -4.228 1.00 95.31 135 ILE A C 1
ATOM 954 O O . ILE A 1 135 ? 1.916 6.315 -3.058 1.00 95.31 135 ILE A O 1
ATOM 958 N N . PHE A 1 136 ? 3.191 5.634 -4.767 1.00 93.88 136 PHE A N 1
ATOM 959 C CA . PHE A 1 136 ? 4.463 5.904 -4.116 1.00 93.88 136 PHE A CA 1
ATOM 960 C C . PHE A 1 136 ? 4.841 7.351 -4.404 1.00 93.88 136 PHE A C 1
ATOM 962 O O . PHE A 1 136 ? 5.173 7.692 -5.535 1.00 93.88 136 PHE A O 1
ATOM 969 N N . ASN A 1 137 ? 4.731 8.218 -3.402 1.00 88.75 137 ASN A N 1
ATOM 970 C CA . ASN A 1 137 ? 5.100 9.626 -3.531 1.00 88.75 137 ASN A CA 1
ATOM 971 C C . ASN A 1 137 ? 5.624 10.140 -2.181 1.00 88.75 137 ASN A C 1
ATOM 973 O O . ASN A 1 137 ? 4.843 10.716 -1.409 1.00 88.75 137 ASN A O 1
ATOM 977 N N . PRO A 1 138 ? 6.903 9.864 -1.860 1.00 77.75 138 PRO A N 1
ATOM 978 C CA . PRO A 1 138 ? 7.485 10.175 -0.561 1.00 77.75 138 PRO A CA 1
ATOM 979 C C . PRO A 1 138 ? 7.646 11.688 -0.368 1.00 77.75 138 PRO A C 1
ATOM 981 O O . PRO A 1 138 ? 8.241 12.350 -1.212 1.00 77.75 138 PRO A O 1
ATOM 984 N N . VAL A 1 139 ? 7.169 12.234 0.758 1.00 69.50 139 VAL A N 1
ATOM 985 C CA . VAL A 1 139 ? 7.270 13.679 1.075 1.00 69.50 139 VAL A CA 1
ATOM 986 C C . VAL A 1 139 ? 8.637 14.105 1.620 1.00 69.50 139 VAL A C 1
ATOM 988 O O . VAL A 1 139 ? 8.943 15.292 1.655 1.00 69.50 139 VAL A O 1
ATOM 991 N N . VAL A 1 140 ? 9.478 13.155 2.028 1.00 65.06 140 VAL A N 1
ATOM 992 C CA . VAL A 1 140 ? 10.870 13.397 2.438 1.00 65.06 140 VAL A CA 1
ATOM 993 C C . VAL A 1 140 ? 11.832 12.804 1.409 1.00 65.06 140 VAL A C 1
ATOM 995 O O . VAL A 1 140 ? 11.467 11.891 0.668 1.00 65.06 140 VAL A O 1
ATOM 998 N N . ASN A 1 141 ? 13.089 13.259 1.383 1.00 59.09 141 ASN A N 1
ATOM 999 C CA . ASN A 1 141 ? 14.155 12.722 0.513 1.00 59.09 141 ASN A CA 1
ATOM 1000 C C . ASN A 1 141 ? 14.498 11.238 0.762 1.00 59.09 141 ASN A C 1
ATOM 1002 O O . ASN A 1 141 ? 15.440 10.720 0.174 1.00 59.09 141 ASN A O 1
ATOM 1006 N N . ASN A 1 142 ? 13.730 10.538 1.594 1.00 59.00 142 ASN A N 1
ATOM 1007 C CA . ASN A 1 142 ? 13.893 9.117 1.832 1.00 59.00 142 ASN A CA 1
ATOM 1008 C C . ASN A 1 142 ? 13.201 8.282 0.749 1.00 59.00 142 ASN A C 1
ATOM 1010 O O . ASN A 1 142 ? 12.231 8.697 0.102 1.00 59.00 142 ASN A O 1
ATOM 1014 N N . ASN A 1 143 ? 13.719 7.072 0.597 1.00 78.62 143 ASN A N 1
ATOM 1015 C CA . ASN A 1 143 ? 13.122 6.002 -0.183 1.00 78.62 143 ASN A CA 1
ATOM 1016 C C . ASN A 1 143 ? 11.883 5.469 0.550 1.00 78.62 143 ASN A C 1
ATOM 1018 O O . ASN A 1 143 ? 11.832 5.489 1.783 1.00 78.62 143 ASN A O 1
ATOM 1022 N N . THR A 1 144 ? 10.913 4.949 -0.197 1.00 90.88 144 THR A N 1
ATOM 1023 C CA . THR A 1 144 ? 9.854 4.126 0.395 1.00 90.88 144 THR A CA 1
ATOM 1024 C C . THR A 1 144 ? 10.345 2.689 0.464 1.00 90.88 144 THR A C 1
ATOM 1026 O O . THR A 1 144 ? 10.879 2.165 -0.506 1.00 90.88 144 THR A O 1
ATOM 1029 N N . THR A 1 145 ? 10.149 2.037 1.600 1.00 94.00 145 THR A N 1
ATOM 1030 C CA . THR A 1 145 ? 10.468 0.628 1.806 1.00 94.00 145 THR A CA 1
ATOM 1031 C C . THR A 1 145 ? 9.179 -0.166 1.947 1.00 94.00 145 THR A C 1
ATOM 1033 O O . THR A 1 145 ? 8.347 0.128 2.806 1.00 94.00 145 THR A O 1
ATOM 1036 N N . LEU A 1 146 ? 9.030 -1.204 1.131 1.00 96.69 146 LEU A N 1
ATOM 1037 C CA . LEU A 1 146 ? 8.058 -2.262 1.374 1.00 96.69 146 LEU A CA 1
ATOM 1038 C C . LEU A 1 146 ? 8.725 -3.333 2.222 1.00 96.69 146 LEU A C 1
ATOM 1040 O O . LEU A 1 146 ? 9.738 -3.912 1.821 1.00 96.69 146 LEU A O 1
ATOM 1044 N N . ALA A 1 147 ? 8.181 -3.557 3.412 1.00 96.88 147 ALA A N 1
ATOM 1045 C CA . ALA A 1 147 ? 8.666 -4.558 4.346 1.00 96.88 147 ALA A CA 1
ATOM 1046 C C . ALA A 1 147 ? 8.370 -5.975 3.836 1.00 96.88 147 ALA A C 1
ATOM 1048 O O . ALA A 1 147 ? 7.505 -6.174 2.975 1.00 96.88 147 ALA A O 1
ATOM 1049 N N . ALA A 1 148 ? 9.089 -6.954 4.385 1.00 96.12 148 ALA A N 1
ATOM 1050 C CA . ALA A 1 148 ? 8.982 -8.347 3.974 1.00 96.12 148 ALA A CA 1
ATOM 1051 C C . ALA A 1 148 ? 7.536 -8.859 4.061 1.00 96.12 148 ALA A C 1
ATOM 1053 O O . ALA A 1 148 ? 6.830 -8.589 5.034 1.00 96.12 148 ALA A O 1
ATOM 1054 N N . GLY A 1 149 ? 7.098 -9.582 3.028 1.00 95.94 149 GLY A N 1
ATOM 1055 C CA . GLY A 1 149 ? 5.737 -10.121 2.941 1.00 95.94 149 GLY A CA 1
ATOM 1056 C C . GLY A 1 149 ? 4.644 -9.100 2.596 1.00 95.94 149 GLY A C 1
ATOM 1057 O O . GLY A 1 149 ? 3.465 -9.387 2.801 1.00 95.94 149 GLY A O 1
ATOM 1058 N N . THR A 1 150 ? 4.996 -7.914 2.087 1.00 98.38 150 THR A N 1
ATOM 1059 C CA . THR A 1 150 ? 3.999 -6.935 1.623 1.00 98.38 150 THR A CA 1
ATOM 1060 C C . THR A 1 150 ? 3.309 -7.391 0.331 1.00 98.38 150 THR A C 1
ATOM 1062 O O . THR A 1 150 ? 3.974 -7.740 -0.640 1.00 98.38 150 THR A O 1
ATOM 1065 N N . ASN A 1 151 ? 1.978 -7.321 0.277 1.00 98.44 151 ASN A N 1
ATOM 1066 C CA . ASN A 1 151 ? 1.151 -7.700 -0.868 1.00 98.44 151 ASN A CA 1
ATOM 1067 C C . ASN A 1 151 ? 0.210 -6.556 -1.274 1.00 98.44 151 ASN A C 1
ATOM 1069 O O . ASN A 1 151 ? -0.776 -6.265 -0.587 1.00 98.44 151 ASN A O 1
ATOM 1073 N N . LEU A 1 152 ? 0.497 -5.930 -2.418 1.00 98.25 152 LEU A N 1
ATOM 1074 C CA . LEU A 1 152 ? -0.318 -4.864 -3.004 1.00 98.25 152 LEU A CA 1
ATOM 1075 C C . LEU A 1 152 ? -1.080 -5.405 -4.215 1.00 98.25 152 LEU A C 1
ATOM 1077 O O . LEU A 1 152 ? -0.482 -5.738 -5.236 1.00 98.25 152 LEU A O 1
ATOM 1081 N N . GLY A 1 153 ? -2.402 -5.502 -4.084 1.00 97.81 153 GLY A N 1
ATOM 1082 C CA . GLY A 1 153 ? -3.252 -6.257 -5.009 1.00 97.81 153 GLY A CA 1
ATOM 1083 C C . GLY A 1 153 ? -3.030 -7.773 -4.925 1.00 97.81 153 GLY A C 1
ATOM 1084 O O . GLY A 1 153 ? -2.354 -8.285 -4.031 1.00 97.81 153 GLY A O 1
ATOM 1085 N N . SER A 1 154 ? -3.614 -8.511 -5.869 1.00 97.69 154 SER A N 1
ATOM 1086 C CA . SER A 1 154 ? -3.406 -9.958 -6.019 1.00 97.69 154 SER A CA 1
ATOM 1087 C C . SER A 1 154 ? -3.488 -10.388 -7.483 1.00 97.69 154 SER A C 1
ATOM 1089 O O . SER A 1 154 ? -4.014 -9.654 -8.313 1.00 97.69 154 SER A O 1
ATOM 1091 N N . ALA A 1 155 ? -3.036 -11.602 -7.810 1.00 96.25 155 ALA A N 1
ATOM 1092 C CA . ALA A 1 155 ? -3.165 -12.140 -9.167 1.00 96.25 155 ALA A CA 1
ATOM 1093 C C . ALA A 1 155 ? -4.631 -12.227 -9.642 1.00 96.25 155 ALA A C 1
ATOM 1095 O O . ALA A 1 155 ? -4.916 -11.981 -10.809 1.00 96.25 155 ALA A O 1
ATOM 1096 N N . ALA A 1 156 ? -5.561 -12.557 -8.737 1.00 96.44 156 ALA A N 1
ATOM 1097 C CA . ALA A 1 156 ? -6.989 -12.643 -9.049 1.00 96.44 156 ALA A CA 1
ATOM 1098 C C . ALA A 1 156 ? -7.659 -11.263 -9.128 1.00 96.44 156 ALA A C 1
ATOM 1100 O O . ALA A 1 156 ? -8.556 -11.053 -9.939 1.00 96.44 156 ALA A O 1
ATOM 1101 N N . ASN A 1 157 ? -7.219 -10.325 -8.288 1.00 97.19 157 ASN A N 1
ATOM 1102 C CA . ASN A 1 157 ? -7.740 -8.965 -8.226 1.00 97.19 157 ASN A CA 1
ATOM 1103 C C . ASN A 1 157 ? -6.572 -7.973 -8.242 1.00 97.19 157 ASN A C 1
ATOM 1105 O O . ASN A 1 157 ? -6.201 -7.444 -7.188 1.00 97.19 157 ASN A O 1
ATOM 1109 N N . PRO A 1 158 ? -5.946 -7.735 -9.407 1.00 97.44 158 PRO A N 1
ATOM 1110 C CA . PRO A 1 158 ? -4.893 -6.737 -9.504 1.00 97.44 158 PRO A CA 1
ATOM 1111 C C . PRO A 1 158 ? -5.486 -5.353 -9.238 1.00 97.44 158 PRO A C 1
ATOM 1113 O O . PRO A 1 158 ? -6.646 -5.089 -9.575 1.00 97.44 158 PRO A O 1
ATOM 1116 N N . LEU A 1 159 ? -4.688 -4.466 -8.647 1.00 97.94 159 LEU A N 1
ATOM 1117 C CA . LEU A 1 159 ? -5.034 -3.051 -8.532 1.00 97.94 159 LEU A CA 1
ATOM 1118 C C . LEU A 1 159 ? -5.243 -2.442 -9.925 1.00 97.94 159 LEU A C 1
ATOM 1120 O O . LEU A 1 159 ? -4.714 -2.938 -10.924 1.00 97.94 159 LEU A O 1
ATOM 1124 N N . ALA A 1 160 ? -5.978 -1.336 -10.011 1.00 96.31 160 ALA A N 1
ATOM 1125 C CA . ALA A 1 160 ? -6.057 -0.575 -11.257 1.00 96.31 160 ALA A CA 1
ATOM 1126 C C . ALA A 1 160 ? -4.665 -0.063 -11.659 1.00 96.31 160 ALA A C 1
ATOM 1128 O O . ALA A 1 160 ? -4.236 -0.202 -12.808 1.00 96.31 160 ALA A O 1
ATOM 1129 N N . GLU A 1 161 ? -3.953 0.507 -10.685 1.00 95.69 161 GLU A N 1
ATOM 1130 C CA . GLU A 1 161 ? -2.702 1.213 -10.920 1.00 95.69 161 GLU A CA 1
ATOM 1131 C C . GLU A 1 161 ? -1.782 1.175 -9.695 1.00 95.69 161 GLU A C 1
ATOM 1133 O O . GLU A 1 161 ? -2.200 1.433 -8.563 1.00 95.69 161 GLU A O 1
ATOM 1138 N N . ILE A 1 162 ? -0.501 0.922 -9.947 1.00 95.81 162 ILE A N 1
ATOM 1139 C CA . ILE A 1 162 ? 0.588 1.321 -9.060 1.00 95.81 162 ILE A CA 1
ATOM 1140 C C . ILE A 1 162 ? 1.308 2.492 -9.723 1.00 95.81 162 ILE A C 1
ATOM 1142 O O . ILE A 1 162 ? 1.784 2.393 -10.853 1.00 95.81 162 ILE A O 1
ATOM 1146 N N . ASN A 1 163 ? 1.378 3.614 -9.021 1.00 93.94 163 ASN A N 1
ATOM 1147 C CA . ASN A 1 163 ? 1.913 4.856 -9.550 1.00 93.94 163 ASN A CA 1
ATOM 1148 C C . ASN A 1 163 ? 3.157 5.292 -8.781 1.00 93.94 163 ASN A C 1
ATOM 1150 O O . ASN A 1 163 ? 3.145 5.340 -7.553 1.00 93.94 163 ASN A O 1
ATOM 1154 N N . PHE A 1 164 ? 4.198 5.665 -9.513 1.00 91.25 164 PHE A N 1
ATOM 1155 C CA . PHE A 1 164 ? 5.357 6.366 -8.985 1.00 91.25 164 PHE A CA 1
ATOM 1156 C C . PHE A 1 164 ? 5.183 7.861 -9.238 1.00 91.25 164 PHE A C 1
ATOM 1158 O O . PHE A 1 164 ? 5.348 8.345 -10.361 1.00 91.25 164 PHE A O 1
ATOM 1165 N N . GLY A 1 165 ? 4.813 8.575 -8.180 1.00 87.81 165 GLY A N 1
ATOM 1166 C CA . GLY A 1 165 ? 4.746 10.025 -8.171 1.00 87.81 165 GLY A CA 1
ATOM 1167 C C . GLY A 1 165 ? 6.140 10.632 -8.091 1.00 87.81 165 GLY A C 1
ATOM 1168 O O . GLY A 1 165 ? 7.031 10.090 -7.442 1.00 87.81 165 GLY A O 1
ATOM 1169 N N . SER A 1 166 ? 6.314 11.763 -8.756 1.00 75.44 166 SER A N 1
ATOM 1170 C CA . SER A 1 166 ? 7.527 12.570 -8.728 1.00 75.44 166 SER A CA 1
ATOM 1171 C C . SER A 1 166 ? 7.541 13.519 -7.532 1.00 75.44 166 SER A C 1
ATOM 1173 O O . SER A 1 166 ? 6.513 14.103 -7.180 1.00 75.44 166 SER A O 1
ATOM 1175 N N . LYS A 1 167 ? 8.725 13.721 -6.943 1.00 70.94 167 LYS A N 1
ATOM 1176 C CA . LYS A 1 167 ? 8.956 14.700 -5.863 1.00 70.94 167 LYS A CA 1
ATOM 1177 C C . LYS A 1 167 ? 9.252 16.115 -6.385 1.00 70.94 167 LYS A C 1
ATOM 1179 O O . LYS A 1 167 ? 9.583 17.004 -5.604 1.00 70.94 167 LYS A O 1
ATOM 1184 N N . GLY A 1 168 ? 9.177 16.319 -7.698 1.00 66.50 168 GLY A N 1
ATOM 1185 C CA . GLY A 1 168 ? 9.616 17.527 -8.396 1.00 66.50 168 GLY A CA 1
ATOM 1186 C C . GLY A 1 168 ? 10.410 17.161 -9.648 1.00 66.50 168 GLY A C 1
ATOM 1187 O O . GLY A 1 168 ? 10.830 16.017 -9.804 1.00 66.50 168 GLY A O 1
ATOM 1188 N N . ALA A 1 169 ? 10.624 18.123 -10.550 1.00 59.84 169 ALA A N 1
ATOM 1189 C CA . ALA A 1 169 ? 11.269 17.863 -11.838 1.00 59.84 169 ALA A CA 1
ATOM 1190 C C . ALA A 1 169 ? 12.591 17.083 -11.670 1.00 59.84 169 ALA A C 1
ATOM 1192 O O . ALA A 1 169 ? 13.536 17.580 -11.059 1.00 59.84 169 ALA A O 1
ATOM 1193 N N . HIS A 1 170 ? 12.638 15.868 -12.229 1.00 59.38 170 HIS A N 1
ATOM 1194 C CA . HIS A 1 170 ? 13.798 14.963 -12.243 1.00 59.38 170 HIS A CA 1
ATOM 1195 C C . HIS A 1 170 ? 14.201 14.325 -10.899 1.00 59.38 170 HIS A C 1
ATOM 1197 O O . HIS A 1 170 ? 15.317 13.817 -10.785 1.00 59.38 170 HIS A O 1
ATOM 1203 N N . ALA A 1 171 ? 13.323 14.311 -9.891 1.00 78.56 171 ALA A N 1
ATOM 1204 C CA . ALA A 1 171 ? 13.571 13.594 -8.641 1.00 78.56 171 ALA A CA 1
ATOM 1205 C C . ALA A 1 171 ? 12.955 12.187 -8.675 1.00 78.56 171 ALA A C 1
ATOM 1207 O O . ALA A 1 171 ? 11.734 12.031 -8.742 1.00 78.56 171 ALA A O 1
ATOM 1208 N N . ASP A 1 172 ? 13.806 11.164 -8.599 1.00 85.69 172 ASP A N 1
ATOM 1209 C CA . ASP A 1 172 ? 13.376 9.769 -8.624 1.00 85.69 172 ASP A CA 1
ATOM 1210 C C . ASP A 1 172 ? 12.640 9.353 -7.334 1.00 85.69 172 ASP A C 1
ATOM 1212 O O . ASP A 1 172 ? 12.961 9.792 -6.223 1.00 85.69 172 ASP A O 1
ATOM 1216 N N . THR A 1 173 ? 11.678 8.445 -7.487 1.00 89.00 173 THR A N 1
ATOM 1217 C CA . THR A 1 173 ? 11.014 7.746 -6.387 1.00 89.00 173 THR A CA 1
ATOM 1218 C C . THR A 1 173 ? 11.537 6.321 -6.332 1.00 89.00 173 THR A C 1
ATOM 1220 O O . THR A 1 173 ? 11.189 5.476 -7.157 1.00 89.00 173 THR A O 1
ATOM 1223 N N . ILE A 1 174 ? 12.370 6.064 -5.327 1.00 90.31 174 ILE A N 1
ATOM 1224 C CA . ILE A 1 174 ? 12.989 4.762 -5.094 1.00 90.31 174 ILE A CA 1
ATOM 1225 C C . ILE A 1 174 ? 12.115 3.943 -4.144 1.00 90.31 174 ILE A C 1
ATOM 1227 O O . ILE A 1 174 ? 11.825 4.368 -3.020 1.00 90.31 174 ILE A O 1
ATOM 1231 N N . LEU A 1 175 ? 11.741 2.750 -4.598 1.00 93.19 175 LEU A N 1
ATOM 1232 C CA . LEU A 1 175 ? 11.058 1.726 -3.827 1.00 93.19 175 LEU A CA 1
ATOM 1233 C C . LEU A 1 175 ? 12.045 0.616 -3.461 1.00 93.19 175 LEU A C 1
ATOM 1235 O O . LEU A 1 175 ? 12.436 -0.185 -4.312 1.00 93.19 175 LEU A O 1
ATOM 1239 N N . ASN A 1 176 ? 12.438 0.561 -2.190 1.00 93.94 176 ASN A N 1
ATOM 1240 C CA . ASN A 1 176 ? 13.183 -0.569 -1.652 1.00 93.94 176 ASN A CA 1
ATOM 1241 C C . ASN A 1 176 ? 12.207 -1.719 -1.404 1.00 93.94 176 ASN A C 1
ATOM 1243 O O . ASN A 1 176 ? 11.207 -1.560 -0.697 1.00 93.94 176 ASN A O 1
ATOM 1247 N N . VAL A 1 177 ? 12.507 -2.876 -1.969 1.00 95.12 177 VAL A N 1
ATOM 1248 C CA . VAL A 1 177 ? 11.645 -4.048 -1.925 1.00 95.12 177 VAL A CA 1
ATOM 1249 C C . VAL A 1 177 ? 12.334 -5.138 -1.114 1.00 95.12 177 VAL A C 1
ATOM 1251 O O . VAL A 1 177 ? 13.375 -5.663 -1.514 1.00 95.12 177 VAL A O 1
ATOM 1254 N N . SER A 1 178 ? 11.752 -5.445 0.047 1.00 95.06 178 SER A N 1
ATOM 1255 C CA . SER A 1 178 ? 12.201 -6.549 0.902 1.00 95.06 178 SER A CA 1
ATOM 1256 C C . SER A 1 178 ? 11.799 -7.909 0.320 1.00 95.06 178 SER A C 1
ATOM 1258 O O . SER A 1 178 ? 11.137 -7.975 -0.709 1.00 95.06 178 SER A O 1
ATOM 1260 N N . GLU A 1 179 ? 12.174 -9.002 0.983 1.00 94.94 179 GLU A N 1
ATOM 1261 C CA . GLU A 1 179 ? 11.839 -10.353 0.531 1.00 94.94 179 GLU A CA 1
ATOM 1262 C C . GLU A 1 179 ? 10.324 -10.637 0.522 1.00 94.94 179 GLU A C 1
ATOM 1264 O O . GLU A 1 179 ? 9.568 -10.181 1.387 1.00 94.94 179 GLU A O 1
ATOM 1269 N N . GLY A 1 180 ? 9.872 -11.435 -0.448 1.00 94.81 180 GLY A N 1
ATOM 1270 C CA . GLY A 1 180 ? 8.492 -11.919 -0.503 1.00 94.81 180 GLY A CA 1
ATOM 1271 C C . GLY A 1 180 ? 7.449 -10.833 -0.771 1.00 94.81 180 GLY A C 1
ATOM 1272 O O . GLY A 1 180 ? 6.278 -11.026 -0.442 1.00 94.81 180 GLY A O 1
ATOM 1273 N N . VAL A 1 181 ? 7.851 -9.690 -1.325 1.00 97.69 181 VAL A N 1
ATOM 1274 C CA . VAL A 1 181 ? 6.935 -8.616 -1.705 1.00 97.69 181 VAL A CA 1
ATOM 1275 C C . VAL A 1 181 ? 6.307 -8.922 -3.062 1.00 97.69 181 VAL A C 1
ATOM 1277 O O . VAL A 1 181 ? 6.998 -9.235 -4.036 1.00 97.69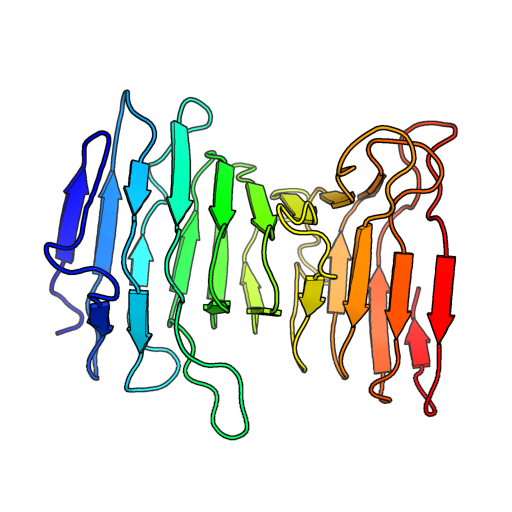 181 VAL A O 1
ATOM 1280 N N . ASN A 1 182 ? 4.985 -8.776 -3.138 1.00 97.88 182 ASN A N 1
ATOM 1281 C CA . ASN A 1 182 ? 4.225 -8.988 -4.362 1.00 97.88 182 ASN A CA 1
ATOM 1282 C C . ASN A 1 182 ? 3.398 -7.758 -4.725 1.00 97.88 182 ASN A C 1
ATOM 1284 O O . ASN A 1 182 ? 2.590 -7.266 -3.934 1.00 97.88 182 ASN A O 1
ATOM 1288 N N . LEU A 1 183 ? 3.575 -7.295 -5.955 1.00 97.56 183 LEU A N 1
ATOM 1289 C CA . LEU A 1 183 ? 2.878 -6.160 -6.534 1.00 97.56 183 LEU A CA 1
ATOM 1290 C C . LEU A 1 183 ? 2.068 -6.647 -7.730 1.00 97.56 183 LEU A C 1
ATOM 1292 O O . LEU A 1 183 ? 2.631 -7.153 -8.698 1.00 97.56 183 LEU A O 1
ATOM 1296 N N . TYR A 1 184 ? 0.753 -6.481 -7.669 1.00 97.75 184 TYR A N 1
ATOM 1297 C CA . TYR A 1 184 ? -0.164 -6.830 -8.745 1.00 97.75 184 TYR A CA 1
ATOM 1298 C C . TYR A 1 184 ? -1.017 -5.623 -9.101 1.00 97.75 184 TYR A C 1
ATOM 1300 O O . TYR A 1 184 ? -1.896 -5.210 -8.340 1.00 97.75 184 TYR A O 1
ATOM 1308 N N . ALA A 1 185 ? -0.790 -5.086 -10.293 1.00 96.00 185 ALA A N 1
ATOM 1309 C CA . ALA A 1 185 ? -1.597 -4.024 -10.860 1.00 96.00 185 ALA A CA 1
ATOM 1310 C C . ALA A 1 185 ? -1.843 -4.272 -12.346 1.00 96.00 185 ALA A C 1
ATOM 1312 O O . ALA A 1 185 ? -1.090 -4.967 -13.019 1.00 96.00 185 ALA A O 1
ATOM 1313 N N . THR A 1 186 ? -2.903 -3.678 -12.875 1.00 95.19 186 THR A N 1
ATOM 1314 C CA . THR A 1 186 ? -3.159 -3.677 -14.317 1.00 95.19 186 THR A CA 1
ATOM 1315 C C . THR A 1 186 ? -2.126 -2.796 -15.011 1.00 95.19 186 THR A C 1
ATOM 1317 O O . THR A 1 186 ? -1.520 -3.205 -16.002 1.00 95.19 186 THR A O 1
ATOM 1320 N N . ASN A 1 187 ? -1.876 -1.612 -14.442 1.00 93.00 187 ASN A N 1
ATOM 1321 C CA . ASN A 1 187 ? -0.899 -0.654 -14.938 1.00 93.00 187 ASN A CA 1
ATOM 1322 C C . ASN A 1 187 ? 0.120 -0.297 -13.858 1.00 93.00 187 ASN A C 1
ATOM 1324 O O . ASN A 1 187 ? -0.235 -0.099 -12.695 1.00 93.00 187 ASN A O 1
ATOM 1328 N N . ILE A 1 188 ? 1.376 -0.147 -14.269 1.00 92.19 188 ILE A N 1
ATOM 1329 C CA . ILE A 1 188 ? 2.418 0.463 -13.454 1.00 92.19 188 ILE A CA 1
ATOM 1330 C C . ILE A 1 188 ? 2.971 1.668 -14.210 1.00 92.19 188 ILE A C 1
ATOM 1332 O O . ILE A 1 188 ? 3.455 1.556 -15.340 1.00 92.19 188 ILE A O 1
ATOM 1336 N N . THR A 1 189 ? 2.841 2.844 -13.607 1.00 91.50 189 THR A N 1
ATOM 1337 C CA . THR A 1 189 ? 3.032 4.128 -14.293 1.00 91.50 189 THR A CA 1
ATOM 1338 C C . THR A 1 189 ? 3.889 5.079 -13.477 1.00 91.50 189 THR A C 1
ATOM 1340 O O . THR A 1 189 ? 3.962 4.966 -12.254 1.00 91.50 189 THR A O 1
ATOM 1343 N N . THR A 1 190 ? 4.458 6.078 -14.139 1.00 88.62 190 THR A N 1
ATOM 1344 C CA . THR A 1 190 ? 5.245 7.145 -13.516 1.00 88.62 190 THR A CA 1
ATOM 1345 C C . THR A 1 190 ? 4.634 8.489 -13.915 1.00 88.62 190 THR A C 1
ATOM 1347 O O . THR A 1 190 ? 4.050 8.602 -14.999 1.00 88.62 190 THR A O 1
ATOM 1350 N N . THR A 1 191 ? 4.697 9.498 -13.043 1.00 85.50 191 THR A N 1
ATOM 1351 C CA . THR A 1 191 ? 4.167 10.834 -13.376 1.00 85.50 191 THR A CA 1
ATOM 1352 C C . THR A 1 191 ? 5.086 11.603 -14.319 1.00 85.50 191 THR A C 1
ATOM 1354 O O . THR A 1 191 ? 4.589 12.292 -15.201 1.00 85.50 191 THR A O 1
ATOM 1357 N N . ASP A 1 192 ? 6.402 11.425 -14.176 1.00 81.62 192 ASP A N 1
ATOM 1358 C CA . ASP A 1 192 ? 7.428 12.072 -14.998 1.00 81.62 192 ASP A CA 1
ATOM 1359 C C . ASP A 1 192 ? 8.394 11.035 -15.598 1.00 81.62 192 ASP A C 1
ATOM 1361 O O . ASP A 1 192 ? 8.439 9.870 -15.178 1.00 81.62 192 ASP A O 1
ATOM 1365 N N . ALA A 1 193 ? 9.204 11.477 -16.563 1.00 79.69 193 ALA A N 1
ATOM 1366 C CA . ALA A 1 193 ? 10.323 10.703 -17.088 1.00 79.69 193 ALA A CA 1
ATOM 1367 C C . ALA A 1 193 ? 11.406 10.488 -16.016 1.00 79.69 193 ALA A C 1
ATOM 1369 O O . ALA A 1 193 ? 11.669 11.376 -15.204 1.00 79.69 193 ALA A O 1
ATOM 1370 N N . ASN A 1 194 ? 12.082 9.334 -16.066 1.00 79.81 194 ASN A N 1
ATOM 1371 C CA . ASN A 1 194 ? 13.146 8.943 -15.129 1.00 79.81 194 ASN A CA 1
ATOM 1372 C C . ASN A 1 194 ? 12.703 8.941 -13.654 1.00 79.81 194 ASN A C 1
ATOM 1374 O O . ASN A 1 194 ? 13.498 9.214 -12.757 1.00 79.81 194 ASN A O 1
ATOM 1378 N N . VAL A 1 195 ? 11.437 8.603 -13.405 1.00 85.44 195 VAL A N 1
ATOM 1379 C CA . VAL A 1 195 ? 10.882 8.386 -12.065 1.00 85.44 195 VAL A CA 1
ATOM 1380 C C . VAL A 1 195 ? 10.483 6.925 -11.918 1.00 85.44 195 VAL A C 1
ATOM 1382 O O . VAL A 1 195 ? 10.031 6.296 -12.867 1.00 85.44 195 VAL A O 1
ATOM 1385 N N . GLY A 1 196 ? 10.619 6.392 -10.713 1.00 88.56 196 GLY A N 1
ATOM 1386 C CA . GLY A 1 196 ? 10.194 5.051 -10.363 1.00 88.56 196 GLY A CA 1
ATOM 1387 C C . GLY A 1 196 ? 11.336 4.070 -10.531 1.00 88.56 196 GLY A C 1
ATOM 1388 O O . GLY A 1 196 ? 11.534 3.513 -11.612 1.00 88.56 196 GLY A O 1
ATOM 1389 N N . SER A 1 197 ? 12.060 3.857 -9.438 1.00 90.50 197 SER A N 1
ATOM 1390 C CA . SER A 1 197 ? 13.102 2.845 -9.343 1.00 90.50 197 SER A CA 1
ATOM 1391 C C . SER A 1 197 ? 12.723 1.752 -8.363 1.00 90.50 197 SER A C 1
ATOM 1393 O O . SER A 1 197 ? 12.249 2.033 -7.263 1.00 90.50 197 SER A O 1
ATOM 1395 N N . PHE A 1 198 ? 13.002 0.506 -8.732 1.00 93.00 198 PHE A N 1
ATOM 1396 C CA . PHE A 1 198 ? 12.927 -0.629 -7.820 1.00 93.00 198 PHE A CA 1
ATOM 1397 C C . PHE A 1 198 ? 14.323 -1.043 -7.368 1.00 93.00 198 PHE A C 1
ATOM 1399 O O . PHE A 1 198 ? 15.215 -1.242 -8.194 1.00 93.00 198 PHE A O 1
ATOM 1406 N N . VAL A 1 199 ? 14.491 -1.235 -6.062 1.00 94.12 199 VAL A N 1
ATOM 1407 C CA . VAL A 1 199 ? 15.720 -1.761 -5.462 1.00 94.12 199 VAL A CA 1
ATOM 1408 C C . VAL A 1 199 ? 15.378 -3.013 -4.667 1.00 94.12 199 VAL A C 1
ATOM 1410 O O . VAL A 1 199 ? 14.799 -2.932 -3.587 1.00 94.12 199 VAL A O 1
ATOM 1413 N N . PHE A 1 200 ? 15.742 -4.172 -5.204 1.00 94.50 200 PHE A N 1
ATOM 1414 C CA . PHE A 1 200 ? 15.557 -5.480 -4.588 1.00 94.50 200 PHE A CA 1
ATOM 1415 C C . PHE A 1 200 ? 16.888 -5.959 -4.001 1.00 94.50 200 PHE A C 1
ATOM 1417 O O . PHE A 1 200 ? 17.731 -6.490 -4.721 1.00 94.50 200 PHE A O 1
ATOM 1424 N N . ASN A 1 201 ? 17.104 -5.747 -2.704 1.00 89.75 201 ASN A N 1
ATOM 1425 C CA . ASN A 1 201 ? 18.391 -6.032 -2.054 1.00 89.75 201 ASN A CA 1
ATOM 1426 C C . ASN A 1 201 ? 18.287 -6.941 -0.821 1.00 89.75 201 ASN A C 1
ATOM 1428 O O . ASN A 1 201 ? 19.300 -7.190 -0.173 1.00 89.75 201 ASN A O 1
ATOM 1432 N N . ALA A 1 202 ? 17.096 -7.433 -0.484 1.00 87.25 202 ALA A N 1
ATOM 1433 C CA . ALA A 1 202 ? 16.885 -8.269 0.698 1.00 87.25 202 ALA A CA 1
ATOM 1434 C C . ALA A 1 202 ? 17.013 -9.780 0.429 1.00 87.25 202 ALA A C 1
ATOM 1436 O O . ALA A 1 202 ? 16.987 -10.559 1.377 1.00 87.25 202 ALA A O 1
ATOM 1437 N N . GLY A 1 203 ? 17.152 -10.202 -0.832 1.00 83.81 203 GLY A N 1
ATOM 1438 C CA . GLY A 1 203 ? 17.085 -11.609 -1.227 1.00 83.81 203 GLY A CA 1
ATOM 1439 C C . GLY A 1 203 ? 15.650 -12.094 -1.472 1.00 83.81 203 GLY A C 1
ATOM 1440 O O . GLY A 1 203 ? 14.690 -11.318 -1.507 1.00 83.81 203 GLY A O 1
ATOM 1441 N N . GLY A 1 204 ? 15.499 -13.405 -1.671 1.00 90.31 204 GLY A N 1
ATOM 1442 C CA . GLY A 1 204 ? 14.197 -14.061 -1.821 1.00 90.31 204 GLY A CA 1
ATOM 1443 C C . GLY A 1 204 ? 13.561 -13.915 -3.207 1.00 90.31 204 GLY A C 1
ATOM 1444 O O . GLY A 1 204 ? 14.215 -13.551 -4.183 1.00 90.31 204 GLY A O 1
ATOM 1445 N N . THR A 1 205 ? 12.274 -14.260 -3.307 1.00 93.25 205 THR A N 1
ATOM 1446 C CA . THR A 1 205 ? 11.490 -14.149 -4.548 1.00 93.25 205 THR A CA 1
ATOM 1447 C C . THR A 1 205 ? 10.430 -13.070 -4.401 1.00 93.25 205 THR A C 1
ATOM 1449 O O . THR A 1 205 ? 9.667 -13.087 -3.440 1.00 93.25 205 THR A O 1
ATOM 1452 N N . ASN A 1 206 ? 10.372 -12.164 -5.371 1.00 95.75 206 ASN A N 1
ATOM 1453 C CA . ASN A 1 206 ? 9.400 -11.078 -5.440 1.00 95.75 206 ASN A CA 1
ATOM 1454 C C . ASN A 1 206 ? 8.632 -11.131 -6.763 1.00 95.75 206 ASN A C 1
ATOM 1456 O O . ASN A 1 206 ? 9.108 -11.702 -7.751 1.00 95.75 206 ASN A O 1
ATOM 1460 N N . ILE A 1 207 ? 7.455 -10.509 -6.797 1.00 95.88 207 ILE A N 1
ATOM 1461 C CA . ILE A 1 207 ? 6.623 -10.424 -8.002 1.00 95.88 207 ILE A CA 1
ATOM 1462 C C . ILE A 1 207 ? 6.265 -8.966 -8.268 1.00 95.88 207 ILE A C 1
ATOM 1464 O O . ILE A 1 207 ? 5.801 -8.264 -7.372 1.00 95.88 207 ILE A O 1
ATOM 1468 N N . VAL A 1 208 ? 6.433 -8.529 -9.514 1.00 94.69 208 VAL A N 1
ATOM 1469 C CA . VAL A 1 208 ? 5.936 -7.245 -10.012 1.00 94.69 208 VAL A CA 1
ATOM 1470 C C . VAL A 1 208 ? 5.166 -7.491 -11.297 1.00 94.69 208 VAL A C 1
ATOM 1472 O O . VAL A 1 208 ? 5.747 -7.589 -12.364 1.00 94.69 208 VAL A O 1
ATOM 1475 N N . SER A 1 209 ? 3.846 -7.585 -11.194 1.00 94.62 209 SER A N 1
ATOM 1476 C CA . SER A 1 209 ? 2.960 -7.888 -12.314 1.00 94.62 209 SER A CA 1
ATOM 1477 C C . SER A 1 209 ? 2.170 -6.651 -12.726 1.00 94.62 209 SER A C 1
ATOM 1479 O O . SER A 1 209 ? 1.463 -6.062 -11.905 1.00 94.62 209 SER A O 1
ATOM 1481 N N . GLY A 1 210 ? 2.230 -6.313 -14.013 1.00 90.75 210 GLY A N 1
ATOM 1482 C CA . GLY A 1 210 ? 1.410 -5.274 -14.633 1.00 90.75 210 GLY A CA 1
ATOM 1483 C C . GLY A 1 210 ? 2.002 -4.735 -15.929 1.00 90.75 210 GLY A C 1
ATOM 1484 O O . GLY A 1 210 ? 3.164 -4.974 -16.249 1.00 90.75 210 GLY A O 1
ATOM 1485 N N . THR A 1 211 ? 1.203 -3.981 -16.682 1.00 88.81 211 THR A N 1
ATOM 1486 C CA . THR A 1 211 ? 1.688 -3.309 -17.893 1.00 88.81 211 THR A CA 1
ATOM 1487 C C . THR A 1 211 ? 2.450 -2.047 -17.507 1.00 88.81 211 THR A C 1
ATOM 1489 O O . THR A 1 211 ? 1.897 -1.152 -16.868 1.00 88.81 211 THR A O 1
ATOM 1492 N N . VAL A 1 212 ? 3.718 -1.958 -17.902 1.00 83.56 212 VAL A N 1
ATOM 1493 C CA . VAL A 1 212 ? 4.567 -0.790 -17.635 1.00 83.56 212 VAL A CA 1
ATOM 1494 C C . VAL A 1 212 ? 4.368 0.268 -18.721 1.00 83.56 212 VAL A C 1
ATOM 1496 O O . VAL A 1 212 ? 4.462 -0.041 -19.908 1.00 83.56 212 VAL A O 1
ATOM 1499 N N . GLY A 1 213 ? 4.167 1.528 -18.323 1.00 66.75 213 GLY A N 1
ATOM 1500 C CA . GLY A 1 213 ? 4.283 2.676 -19.234 1.00 66.75 213 GLY A CA 1
ATOM 1501 C C . GLY A 1 213 ? 3.025 3.034 -20.031 1.00 66.75 213 GLY A C 1
ATOM 1502 O O . GLY A 1 213 ? 3.114 3.378 -21.207 1.00 66.75 213 GLY A O 1
ATOM 1503 N N . GLY A 1 214 ? 1.850 3.012 -19.391 1.00 60.53 214 GLY A N 1
ATOM 1504 C CA . GLY A 1 214 ? 0.556 3.341 -20.017 1.00 60.53 214 GLY A CA 1
ATOM 1505 C C . GLY A 1 214 ? 0.434 4.743 -20.651 1.00 60.53 214 GLY A C 1
ATOM 1506 O O . GLY A 1 214 ? -0.509 4.981 -21.402 1.00 60.53 214 GLY A O 1
ATOM 1507 N N . GLN A 1 215 ? 1.379 5.658 -20.403 1.00 58.19 215 GLN A N 1
ATOM 1508 C CA . GLN A 1 215 ? 1.544 6.901 -21.163 1.00 58.19 215 GLN A CA 1
ATOM 1509 C C . GLN A 1 215 ? 2.879 6.857 -21.913 1.00 58.19 215 GLN A C 1
ATOM 1511 O O . GLN A 1 215 ? 3.927 6.630 -21.304 1.00 58.19 215 GLN A O 1
ATOM 1516 N N . GLN A 1 216 ? 2.844 7.036 -23.240 1.00 54.12 216 GLN A N 1
ATOM 1517 C CA . GLN A 1 216 ? 4.042 6.984 -24.083 1.00 54.12 216 GLN A CA 1
ATOM 1518 C C . GLN A 1 216 ? 5.147 7.891 -23.517 1.00 54.12 216 GLN A C 1
ATOM 1520 O O . GLN A 1 216 ? 4.950 9.093 -23.383 1.00 54.12 216 GLN A O 1
ATOM 1525 N N . GLY A 1 217 ? 6.308 7.306 -23.205 1.00 57.81 217 GLY A N 1
ATOM 1526 C CA . GLY A 1 217 ? 7.504 8.029 -22.750 1.00 57.81 217 GLY A CA 1
ATOM 1527 C C . GLY A 1 217 ? 7.878 7.822 -21.279 1.00 57.81 217 GLY A C 1
ATOM 1528 O O . GLY A 1 217 ? 9.046 7.972 -20.933 1.00 57.81 217 GLY A O 1
ATOM 1529 N N . ASN A 1 218 ? 6.943 7.379 -20.439 1.00 67.69 218 ASN A N 1
ATOM 1530 C CA . ASN A 1 218 ? 7.166 7.205 -19.004 1.00 67.69 218 ASN A CA 1
ATOM 1531 C C . ASN A 1 218 ? 7.521 5.743 -18.680 1.00 67.69 218 ASN A C 1
ATOM 1533 O O . ASN A 1 218 ? 6.648 4.906 -18.448 1.00 67.69 218 ASN A O 1
ATOM 1537 N N . LYS A 1 219 ? 8.818 5.419 -18.727 1.00 70.06 219 LYS A N 1
ATOM 1538 C CA . LYS A 1 219 ? 9.376 4.129 -18.281 1.00 70.06 219 LYS A CA 1
ATOM 1539 C C . LYS A 1 219 ? 9.954 4.265 -16.870 1.00 70.06 219 LYS A C 1
ATOM 1541 O O . LYS A 1 219 ? 10.308 5.371 -16.467 1.00 70.06 219 LYS A O 1
ATOM 1546 N N . PHE A 1 220 ? 10.090 3.139 -16.163 1.00 80.75 220 PHE A N 1
ATOM 1547 C CA . PHE A 1 220 ? 10.875 3.093 -14.926 1.00 80.75 220 PHE A CA 1
ATOM 1548 C C . PHE A 1 220 ? 12.276 3.648 -15.149 1.00 80.75 220 PHE A C 1
ATOM 1550 O O . PHE A 1 220 ? 12.857 3.459 -16.220 1.00 80.75 220 PHE A O 1
ATOM 1557 N N . ASN A 1 221 ? 12.811 4.287 -14.114 1.00 85.75 221 ASN A N 1
ATOM 1558 C CA . ASN A 1 221 ? 14.165 4.805 -14.135 1.00 85.75 221 ASN A CA 1
ATOM 1559 C C . ASN A 1 221 ? 15.184 3.663 -14.041 1.00 85.75 221 ASN A C 1
ATOM 1561 O O . ASN A 1 221 ? 15.930 3.411 -14.983 1.00 85.75 221 ASN A O 1
ATOM 1565 N N . THR A 1 222 ? 15.204 2.941 -12.916 1.00 88.88 222 THR A N 1
ATOM 1566 C CA . THR A 1 222 ? 16.163 1.854 -12.672 1.00 88.88 222 THR A CA 1
ATOM 1567 C C . THR A 1 222 ? 15.501 0.653 -12.000 1.00 88.88 222 THR A C 1
ATOM 1569 O O . THR A 1 222 ? 14.613 0.785 -11.162 1.00 88.88 222 THR A O 1
ATOM 1572 N N . VAL A 1 223 ? 15.964 -0.548 -12.340 1.00 91.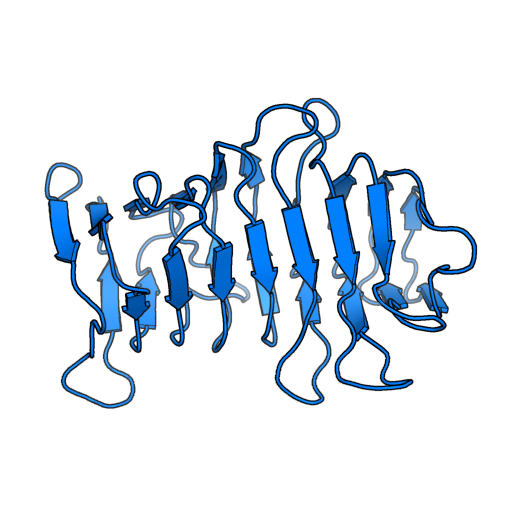12 223 VAL A N 1
ATOM 1573 C CA . VAL A 1 223 ? 15.648 -1.784 -11.618 1.00 91.12 223 VAL A CA 1
ATOM 1574 C C . VAL A 1 223 ? 16.969 -2.410 -11.180 1.00 91.12 223 VAL A C 1
ATOM 1576 O O . VAL A 1 223 ? 17.783 -2.774 -12.026 1.00 91.12 223 VAL A O 1
ATOM 1579 N N . ALA A 1 224 ? 17.192 -2.513 -9.870 1.00 92.75 224 ALA A N 1
ATOM 1580 C CA . ALA A 1 224 ? 18.401 -3.085 -9.282 1.00 92.75 224 ALA A CA 1
ATOM 1581 C C . ALA A 1 224 ? 18.064 -4.351 -8.486 1.00 92.75 224 ALA A C 1
ATOM 1583 O O . ALA A 1 224 ? 17.165 -4.328 -7.645 1.00 92.75 224 ALA A O 1
ATOM 1584 N N . LEU A 1 225 ? 18.779 -5.446 -8.755 1.00 93.06 225 LEU A N 1
ATOM 1585 C CA . LEU A 1 225 ? 18.662 -6.720 -8.041 1.00 93.06 225 LEU A CA 1
ATOM 1586 C C . LEU A 1 225 ? 20.022 -7.075 -7.435 1.00 93.06 225 LEU A C 1
ATOM 1588 O O . LEU A 1 225 ? 21.028 -7.055 -8.141 1.00 93.06 225 LEU A O 1
ATOM 1592 N N . ASP A 1 226 ? 20.034 -7.425 -6.153 1.00 91.62 226 ASP A N 1
ATOM 1593 C CA . ASP A 1 226 ? 21.231 -7.822 -5.405 1.00 91.62 226 ASP A CA 1
ATOM 1594 C C . ASP A 1 226 ? 20.914 -8.963 -4.414 1.00 91.62 226 ASP A C 1
ATOM 1596 O O . ASP A 1 226 ? 19.758 -9.369 -4.265 1.00 91.62 226 ASP A O 1
ATOM 1600 N N . ASN A 1 227 ? 21.932 -9.501 -3.736 1.00 89.94 227 ASN A N 1
ATOM 1601 C CA . ASN A 1 227 ? 21.826 -10.473 -2.639 1.00 89.94 227 ASN A CA 1
ATOM 1602 C C . ASN A 1 227 ? 21.007 -11.732 -2.981 1.00 89.94 227 ASN A C 1
ATOM 1604 O O . ASN A 1 227 ? 20.234 -12.236 -2.168 1.00 89.94 227 ASN A O 1
ATOM 1608 N N . GLY A 1 228 ? 21.165 -12.247 -4.205 1.00 84.06 228 GLY A N 1
ATOM 1609 C CA . GLY A 1 228 ? 20.481 -13.466 -4.654 1.00 84.06 228 GLY A CA 1
ATOM 1610 C C . GLY A 1 228 ? 18.971 -13.301 -4.853 1.00 84.06 228 GLY A C 1
ATOM 1611 O O . GLY A 1 228 ? 18.244 -14.294 -4.873 1.00 84.06 228 GLY A O 1
ATOM 1612 N N . THR A 1 229 ? 18.484 -12.064 -4.990 1.00 90.62 229 THR A N 1
ATOM 1613 C CA . THR A 1 229 ? 17.061 -11.798 -5.214 1.00 90.62 229 THR A CA 1
ATOM 1614 C C . THR A 1 229 ? 16.614 -12.269 -6.596 1.00 90.62 229 THR A C 1
ATOM 1616 O O . THR A 1 229 ? 17.256 -11.990 -7.606 1.00 90.62 229 THR A O 1
ATOM 1619 N N . THR A 1 230 ? 15.461 -12.931 -6.651 1.00 90.50 230 THR A N 1
ATOM 1620 C CA . THR A 1 230 ? 14.741 -13.246 -7.887 1.00 90.50 230 THR A CA 1
ATOM 1621 C C . THR A 1 230 ? 13.491 -12.380 -7.976 1.00 90.50 230 THR A C 1
ATOM 1623 O O . THR A 1 230 ? 12.743 -12.257 -7.007 1.00 90.50 230 THR A O 1
ATOM 1626 N N . VAL A 1 231 ? 13.235 -11.794 -9.145 1.00 87.19 231 VAL A N 1
ATOM 1627 C CA . VAL A 1 231 ? 12.011 -11.027 -9.401 1.00 87.19 231 VAL A CA 1
ATOM 1628 C C . VAL A 1 231 ? 11.330 -11.579 -10.640 1.00 87.19 231 VAL A C 1
ATOM 1630 O O . VAL A 1 231 ? 11.951 -11.690 -11.696 1.00 87.19 231 VAL A O 1
ATOM 1633 N N . LYS A 1 232 ? 10.047 -11.911 -10.511 1.00 91.38 232 LYS A N 1
ATOM 1634 C CA . LYS A 1 232 ? 9.186 -12.200 -11.653 1.00 91.38 232 LYS A CA 1
ATOM 1635 C C . LYS A 1 232 ? 8.484 -10.912 -12.075 1.00 91.38 232 LYS A C 1
ATOM 1637 O O . LYS A 1 232 ? 7.662 -10.399 -11.315 1.00 91.38 232 LYS A O 1
ATOM 1642 N N . PHE A 1 233 ? 8.827 -10.431 -13.265 1.00 86.06 233 PHE A N 1
ATOM 1643 C CA . PHE A 1 233 ? 8.087 -9.392 -13.978 1.00 86.06 233 PHE A CA 1
ATOM 1644 C C . PHE A 1 233 ? 7.025 -10.023 -14.885 1.00 86.06 233 PHE A C 1
ATOM 1646 O O . PHE A 1 233 ? 7.295 -11.132 -15.408 1.00 86.06 233 PHE A O 1
#

Sequence (233 aa):
DAAKTLTLGGANIIGANVGGAIDFQANGGTIKLTSTQNNIVVDFDLAITTDQTGVVDASSLTNAQTLTISGTIGTIGANNKTLGQFNIGSSKTALNRGNVAINELVIGNNGSVQFAHNAYLITRTTNAAGQGKIIFNPVVNNNTTLAAGTNLGSAANPLAEINFGSKGAHADTILNVSEGVNLYATNITTTDANVGSFVFNAGGTNIVSGTVGGQQGNKFNTVALDNGTTVKF

Organism: NCBI:txid502937